Protein AF-A0A2R6VY20-F1 (afdb_monomer)

Nearest PDB structures (foldseek):
  2d0j-assembly2_D  TM=4.719E-01  e=3.827E-01  Homo sapiens
  1v84-assembly1_A  TM=4.529E-01  e=8.887E-01  Homo sapiens

Structure (mmCIF, N/CA/C/O backbone):
data_AF-A0A2R6VY20-F1
#
_entry.id   AF-A0A2R6VY20-F1
#
loop_
_atom_site.group_PDB
_atom_site.id
_atom_site.type_symbol
_atom_site.label_atom_id
_atom_site.label_alt_id
_atom_site.label_comp_id
_atom_site.label_asym_id
_atom_site.label_entity_id
_atom_site.label_seq_id
_atom_site.pdbx_PDB_ins_code
_atom_site.Cartn_x
_atom_site.Cartn_y
_atom_site.Cartn_z
_atom_site.occupancy
_atom_site.B_iso_or_equiv
_atom_site.auth_seq_id
_atom_site.auth_comp_id
_atom_site.auth_asym_id
_atom_site.auth_atom_id
_atom_site.pdbx_PDB_model_num
ATOM 1 N N . MET A 1 1 ? -11.712 -9.234 12.956 1.00 89.00 1 MET A N 1
ATOM 2 C CA . MET A 1 1 ? -10.725 -8.817 13.977 1.00 89.00 1 MET A CA 1
ATOM 3 C C . MET A 1 1 ? -10.628 -7.309 13.895 1.00 89.00 1 MET A C 1
ATOM 5 O O . MET A 1 1 ? -10.643 -6.812 12.777 1.00 89.00 1 MET A O 1
ATOM 9 N N . LEU A 1 2 ? -10.552 -6.617 15.025 1.00 90.56 2 LEU A N 1
ATOM 10 C CA . LEU A 1 2 ? -10.399 -5.166 15.105 1.00 90.56 2 LEU A CA 1
ATOM 11 C C . LEU A 1 2 ? -9.098 -4.851 15.848 1.00 90.56 2 LEU A C 1
ATOM 13 O O . LEU A 1 2 ? -8.864 -5.399 16.926 1.00 90.56 2 LEU A O 1
ATOM 17 N N . PHE A 1 3 ? -8.245 -4.015 15.258 1.00 90.56 3 PHE A N 1
ATOM 18 C CA . PHE A 1 3 ? -6.969 -3.604 15.845 1.00 90.56 3 PHE A CA 1
ATOM 19 C C . PHE A 1 3 ? -7.096 -2.185 16.398 1.00 90.56 3 PHE A C 1
ATOM 21 O O . PHE A 1 3 ? -7.445 -1.271 15.658 1.00 90.56 3 PHE A O 1
ATOM 28 N N . HIS A 1 4 ? -6.814 -2.013 17.688 1.00 86.81 4 HIS A N 1
ATOM 29 C CA . HIS A 1 4 ? -6.955 -0.735 18.393 1.00 86.81 4 HIS A CA 1
ATOM 30 C C . HIS A 1 4 ? -5.595 -0.054 18.508 1.00 86.81 4 HIS A C 1
ATOM 32 O O . HIS A 1 4 ? -4.810 -0.358 19.410 1.00 86.81 4 HIS A O 1
ATOM 38 N N . TYR A 1 5 ? -5.298 0.835 17.562 1.00 76.62 5 TYR A N 1
ATOM 39 C CA . TYR A 1 5 ? -4.048 1.606 17.527 1.00 76.62 5 TYR A CA 1
ATOM 40 C C . TYR A 1 5 ? -4.020 2.734 18.563 1.00 76.62 5 TYR A C 1
ATOM 42 O O . TYR A 1 5 ? -2.961 3.074 19.082 1.00 76.62 5 TYR A O 1
ATOM 50 N N . ASP A 1 6 ? -5.193 3.268 18.890 1.00 75.25 6 ASP A N 1
ATOM 51 C CA . ASP A 1 6 ? -5.429 4.351 19.848 1.00 75.25 6 ASP A CA 1
ATOM 52 C C . ASP A 1 6 ? -5.569 3.865 21.303 1.00 75.25 6 ASP A C 1
ATOM 54 O O . ASP A 1 6 ? -5.670 4.669 22.229 1.00 75.25 6 ASP A O 1
ATOM 58 N N . GLY A 1 7 ? -5.584 2.545 21.516 1.00 79.69 7 GLY A N 1
ATOM 59 C CA . GLY A 1 7 ? -5.794 1.926 22.823 1.00 79.69 7 GLY A CA 1
ATOM 60 C C . GLY A 1 7 ? -7.242 1.962 23.328 1.00 79.69 7 GLY A C 1
ATOM 61 O O . GLY A 1 7 ? -7.495 1.478 24.431 1.00 79.69 7 GLY A O 1
ATOM 62 N N . GLN A 1 8 ? -8.194 2.482 22.548 1.00 84.50 8 GLN A N 1
ATOM 63 C CA . GLN A 1 8 ? -9.582 2.696 22.972 1.00 84.50 8 GLN A CA 1
ATOM 64 C C . GLN A 1 8 ? -10.477 1.508 22.603 1.00 84.50 8 GLN A C 1
ATOM 66 O O . GLN A 1 8 ? -11.364 1.598 21.755 1.00 84.50 8 GLN A O 1
ATOM 71 N N . VAL A 1 9 ? -10.267 0.376 23.277 1.00 85.06 9 VAL A N 1
ATOM 72 C CA . VAL A 1 9 ? -10.960 -0.887 22.959 1.00 85.06 9 VAL A CA 1
ATOM 73 C C . VAL A 1 9 ? -12.485 -0.773 23.059 1.00 85.06 9 VAL A C 1
ATOM 75 O O . VAL A 1 9 ? -13.198 -1.326 22.217 1.00 85.06 9 VAL A O 1
ATOM 78 N N . ASP A 1 10 ? -12.972 -0.031 24.054 1.00 88.56 10 ASP A N 1
ATOM 79 C CA . ASP A 1 10 ? -14.399 0.061 24.371 1.00 88.56 10 ASP A CA 1
ATOM 80 C C . ASP A 1 10 ? -15.168 1.043 23.471 1.00 88.56 10 ASP A C 1
ATOM 82 O O . ASP A 1 10 ? -16.398 1.029 23.456 1.00 88.56 10 ASP A O 1
ATOM 86 N N . ALA A 1 11 ? -14.467 1.869 22.682 1.00 88.62 11 ALA A N 1
ATOM 87 C CA . ALA A 1 11 ? -15.077 2.914 21.853 1.00 88.62 11 ALA A CA 1
ATOM 88 C C . ALA A 1 11 ? -15.972 2.378 20.722 1.00 88.62 11 ALA A C 1
ATOM 90 O O . ALA A 1 11 ? -16.704 3.147 20.112 1.00 88.62 11 ALA A O 1
ATOM 91 N N . TRP A 1 12 ? -15.911 1.071 20.457 1.00 89.50 12 TRP A N 1
ATOM 92 C CA . TRP A 1 12 ? -16.641 0.397 19.383 1.00 89.50 12 TRP A CA 1
ATOM 93 C C . TRP A 1 12 ? -17.712 -0.566 19.907 1.00 89.50 12 TRP A C 1
ATOM 95 O O . TRP A 1 12 ? -18.264 -1.347 19.137 1.00 89.50 12 TRP A O 1
ATOM 105 N N . MET A 1 13 ? -17.963 -0.604 21.218 1.00 88.88 13 MET A N 1
ATOM 106 C CA . MET A 1 13 ? -18.831 -1.614 21.848 1.00 88.88 13 MET A CA 1
ATOM 107 C C . MET A 1 13 ? -20.322 -1.445 21.533 1.00 88.88 13 MET A C 1
ATOM 109 O O . MET A 1 13 ? -21.098 -2.376 21.733 1.00 88.88 13 MET A O 1
ATOM 113 N N . ASP A 1 14 ? -20.726 -0.279 21.038 1.00 93.00 14 ASP A N 1
ATOM 114 C CA . ASP A 1 14 ? -22.084 0.036 20.591 1.00 93.00 14 ASP A CA 1
ATOM 115 C C . ASP A 1 14 ? -22.393 -0.478 19.172 1.00 93.00 14 ASP A C 1
ATOM 117 O O . ASP A 1 14 ? -23.558 -0.547 18.778 1.00 93.00 14 ASP A O 1
ATOM 121 N N . MET A 1 15 ? -21.372 -0.887 18.414 1.00 93.75 15 MET A N 1
ATOM 122 C CA . MET A 1 15 ? -21.533 -1.427 17.065 1.00 93.75 15 MET A CA 1
ATOM 123 C C . MET A 1 15 ? -22.015 -2.882 17.091 1.00 93.75 15 MET A C 1
ATOM 125 O O . MET A 1 15 ? -21.432 -3.732 17.762 1.00 93.75 15 MET A O 1
ATOM 129 N N . GLU A 1 16 ? -23.016 -3.217 16.272 1.00 95.62 16 GLU A N 1
ATOM 130 C CA . GLU A 1 16 ? -23.635 -4.557 16.240 1.00 95.62 16 GLU A CA 1
ATOM 131 C C . GLU A 1 16 ? -22.632 -5.696 15.966 1.00 95.62 16 GLU A C 1
ATOM 133 O O . GLU A 1 16 ? -22.738 -6.788 16.526 1.00 95.62 16 GLU A O 1
ATOM 138 N N . TRP A 1 17 ? -21.623 -5.443 15.130 1.00 93.69 17 TRP A N 1
ATOM 139 C CA . TRP A 1 17 ? -20.593 -6.425 14.776 1.00 93.69 17 TRP A CA 1
ATOM 140 C C . TRP A 1 17 ? -19.494 -6.574 15.838 1.00 93.69 17 TRP A C 1
ATOM 142 O O . TRP A 1 17 ? -18.752 -7.558 15.815 1.00 93.69 17 TRP A O 1
ATOM 152 N N . SER A 1 18 ? -19.365 -5.616 16.759 1.00 94.38 18 SER A N 1
ATOM 153 C CA . SER A 1 18 ? -18.252 -5.531 17.711 1.00 94.38 18 SER A CA 1
ATOM 154 C C . SER A 1 18 ? -18.175 -6.741 18.652 1.00 94.38 18 SER A C 1
ATOM 156 O O . SER A 1 18 ? -17.127 -7.387 18.680 1.00 94.38 18 SER A O 1
ATOM 158 N N . PRO A 1 19 ? -19.276 -7.218 19.278 1.00 92.69 19 PRO A N 1
ATOM 159 C CA . PRO A 1 19 ? -19.240 -8.427 20.111 1.00 92.69 19 PRO A CA 1
ATOM 160 C C . PRO A 1 19 ? -18.828 -9.714 19.374 1.00 92.69 19 PRO A C 1
ATOM 162 O O . PRO A 1 19 ? -18.464 -10.700 20.012 1.00 92.69 19 PRO A O 1
ATOM 165 N N . GLN A 1 20 ? -18.909 -9.735 18.040 1.00 94.06 20 GLN A N 1
ATOM 166 C CA . GLN A 1 20 ? -18.512 -10.877 17.207 1.00 94.06 20 GLN A CA 1
ATOM 167 C C . GLN A 1 20 ? -17.054 -10.775 16.731 1.00 94.06 20 GLN A C 1
ATOM 169 O O . GLN A 1 20 ? -16.499 -11.736 16.188 1.00 94.06 20 GLN A O 1
ATOM 174 N N . ALA A 1 21 ? -16.420 -9.615 16.902 1.00 92.88 21 ALA A N 1
ATOM 175 C CA . ALA A 1 21 ? -15.047 -9.387 16.501 1.00 92.88 21 ALA A CA 1
ATOM 176 C C . ALA A 1 21 ? -14.064 -9.822 17.599 1.00 92.88 21 ALA A C 1
ATOM 178 O O . ALA A 1 21 ? -14.323 -9.749 18.793 1.00 92.88 21 ALA A O 1
ATOM 179 N N . ILE A 1 22 ? -12.868 -10.247 17.185 1.00 91.62 22 ILE A N 1
ATOM 180 C CA . ILE A 1 22 ? -11.716 -10.348 18.090 1.00 91.62 22 ILE A CA 1
ATOM 181 C C . ILE A 1 22 ? -11.049 -8.976 18.130 1.00 91.62 22 ILE A C 1
ATOM 183 O O . ILE A 1 22 ? -10.555 -8.519 17.095 1.00 91.62 22 ILE A O 1
ATOM 187 N N . HIS A 1 23 ? -11.027 -8.351 19.303 1.00 92.94 23 HIS A N 1
ATOM 188 C CA . HIS A 1 23 ? -10.371 -7.069 19.552 1.00 92.94 23 HIS A CA 1
ATOM 189 C C . HIS A 1 23 ? -8.920 -7.330 19.958 1.00 92.94 23 HIS A C 1
ATOM 191 O O . HIS A 1 23 ? -8.654 -8.143 20.842 1.00 92.94 23 HIS A O 1
ATOM 197 N N . VAL A 1 24 ? -7.970 -6.663 19.305 1.00 92.50 24 VAL A N 1
ATOM 198 C CA . VAL A 1 24 ? -6.544 -6.785 19.619 1.00 92.50 24 VAL A CA 1
ATOM 199 C C . VAL A 1 24 ? -5.974 -5.401 19.864 1.00 92.50 24 VAL A C 1
ATOM 201 O O . VAL A 1 24 ? -6.101 -4.513 19.025 1.00 92.50 24 VAL A O 1
ATOM 204 N N . MET A 1 25 ? -5.311 -5.246 21.002 1.00 90.31 25 MET A N 1
ATOM 205 C CA . MET A 1 25 ? -4.561 -4.053 21.355 1.00 90.31 25 MET A CA 1
ATOM 206 C C . MET A 1 25 ? -3.169 -4.476 21.820 1.00 90.31 25 MET A C 1
ATOM 208 O O . MET A 1 25 ? -3.013 -5.405 22.614 1.00 90.31 25 MET A O 1
ATOM 212 N N . ALA A 1 26 ? -2.155 -3.812 21.285 1.00 87.81 26 ALA A N 1
ATOM 213 C CA . ALA A 1 26 ? -0.762 -3.948 21.655 1.00 87.81 26 ALA A CA 1
ATOM 214 C C . ALA A 1 26 ? -0.179 -2.544 21.815 1.00 87.81 26 ALA A C 1
ATOM 216 O O . ALA A 1 26 ? -0.127 -1.768 20.859 1.00 87.81 26 ALA A O 1
ATOM 217 N N . ALA A 1 27 ? 0.261 -2.228 23.031 1.00 82.88 27 ALA A N 1
ATOM 218 C CA . ALA A 1 27 ? 0.806 -0.918 23.352 1.00 82.88 27 ALA A CA 1
ATOM 219 C C . ALA A 1 27 ? 2.040 -0.593 22.493 1.00 82.88 27 ALA A C 1
ATOM 221 O O . ALA A 1 27 ? 2.919 -1.440 22.295 1.00 82.88 27 ALA A O 1
ATOM 222 N N . ASN A 1 28 ? 2.119 0.660 22.036 1.00 78.12 28 ASN A N 1
ATOM 223 C CA . ASN A 1 28 ? 3.234 1.206 21.257 1.00 78.12 28 ASN A CA 1
ATOM 224 C C . ASN A 1 28 ? 3.534 0.423 19.964 1.00 78.12 28 ASN A C 1
ATOM 226 O O . ASN A 1 28 ? 4.697 0.280 19.582 1.00 78.12 28 ASN A O 1
ATOM 230 N N . GLN A 1 29 ? 2.501 -0.116 19.311 1.00 85.31 29 GLN A N 1
ATOM 231 C CA . GLN A 1 29 ? 2.613 -0.791 18.017 1.00 85.31 29 GLN A CA 1
ATOM 232 C C . GLN A 1 29 ? 1.793 -0.082 16.944 1.00 85.31 29 GLN A C 1
ATOM 234 O O . GLN A 1 29 ? 0.800 0.580 17.222 1.00 85.31 29 GLN A O 1
ATOM 239 N N . THR A 1 30 ? 2.210 -0.256 15.698 1.00 84.94 30 THR A N 1
ATOM 240 C CA . THR A 1 30 ? 1.723 0.490 14.531 1.00 84.94 30 THR A CA 1
ATOM 241 C C . THR A 1 30 ? 1.178 -0.452 13.461 1.00 84.94 30 THR A C 1
ATOM 243 O O . THR A 1 30 ? 1.334 -1.676 13.542 1.00 84.94 30 THR A O 1
ATOM 246 N N . LYS A 1 31 ? 0.554 0.114 12.420 1.00 89.25 31 LYS A N 1
ATOM 247 C CA . LYS A 1 31 ? -0.114 -0.608 11.324 1.00 89.25 31 LYS A CA 1
ATOM 248 C C . LYS A 1 31 ? 0.622 -1.864 10.851 1.00 89.25 31 LYS A C 1
ATOM 250 O O . LYS A 1 31 ? 0.079 -2.971 10.880 1.00 89.25 31 LYS A O 1
ATOM 255 N N . TRP A 1 32 ? 1.888 -1.703 10.478 1.00 91.00 32 TRP A N 1
ATOM 256 C CA . TRP A 1 32 ? 2.705 -2.768 9.897 1.00 91.00 32 TRP A CA 1
ATOM 257 C C . TRP A 1 32 ? 3.089 -3.864 10.892 1.00 91.00 32 TRP A C 1
ATOM 259 O O . TRP A 1 32 ? 3.215 -5.028 10.502 1.00 91.00 32 TRP A O 1
ATOM 269 N N . TRP A 1 33 ? 3.203 -3.533 12.181 1.00 91.56 33 TRP A N 1
ATOM 270 C CA . TRP A 1 33 ? 3.458 -4.519 13.227 1.00 91.56 33 TRP A CA 1
ATOM 271 C C . TRP A 1 33 ? 2.294 -5.506 13.366 1.00 91.56 33 TRP A C 1
ATOM 273 O O . TRP A 1 33 ? 2.527 -6.720 13.442 1.00 91.56 33 TRP A O 1
ATOM 283 N N . TYR A 1 34 ? 1.054 -4.998 13.347 1.00 91.88 34 TYR A N 1
ATOM 284 C CA . TYR A 1 34 ? -0.154 -5.829 13.369 1.00 91.88 34 TYR A CA 1
ATOM 285 C C . TYR A 1 34 ? -0.294 -6.619 12.075 1.00 91.88 34 TYR A C 1
ATOM 287 O O . TYR A 1 34 ? -0.528 -7.827 12.123 1.00 91.88 34 TYR A O 1
ATOM 295 N N . ALA A 1 35 ? -0.079 -5.974 10.926 1.00 94.00 35 ALA A N 1
ATOM 296 C CA . ALA A 1 35 ? -0.159 -6.635 9.630 1.00 94.00 35 ALA A CA 1
ATOM 297 C C . ALA A 1 35 ? 0.782 -7.850 9.558 1.00 94.00 35 ALA A C 1
ATOM 299 O O . ALA A 1 35 ? 0.372 -8.943 9.160 1.00 94.00 35 ALA A O 1
ATOM 300 N N . LYS A 1 36 ? 2.021 -7.708 10.053 1.00 94.31 36 LYS A N 1
ATOM 301 C CA . LYS A 1 36 ? 2.972 -8.823 10.111 1.00 94.31 36 LYS A CA 1
ATOM 302 C C . LYS A 1 36 ? 2.496 -9.978 11.000 1.00 94.31 36 LYS A C 1
ATOM 304 O O . LYS A 1 36 ? 2.779 -11.128 10.685 1.00 94.31 36 LYS A O 1
ATOM 309 N N . ARG A 1 37 ? 1.779 -9.706 12.092 1.00 93.62 37 ARG A N 1
ATOM 310 C CA . ARG A 1 37 ? 1.402 -10.723 13.095 1.00 93.62 37 ARG A CA 1
ATOM 311 C C . ARG A 1 37 ? 0.054 -11.379 12.845 1.00 93.62 37 ARG A C 1
ATOM 313 O O . ARG A 1 37 ? -0.092 -12.565 13.116 1.00 93.62 37 ARG A O 1
ATOM 320 N N . PHE A 1 38 ? -0.907 -10.632 12.317 1.00 94.31 38 PHE A N 1
ATOM 321 C CA . PHE A 1 38 ? -2.300 -11.072 12.247 1.00 94.31 38 PHE A CA 1
ATOM 322 C C . PHE A 1 38 ? -2.821 -11.240 10.820 1.00 94.31 38 PHE A C 1
ATOM 324 O O . PHE A 1 38 ? -3.802 -11.949 10.619 1.00 94.31 38 PHE A O 1
ATOM 331 N N . LEU A 1 39 ? -2.150 -10.665 9.817 1.00 95.75 39 LEU A N 1
ATOM 332 C CA . LEU A 1 39 ? -2.543 -10.788 8.410 1.00 95.75 39 LEU A CA 1
ATOM 333 C C . LEU A 1 39 ? -1.649 -11.785 7.655 1.00 95.75 39 LEU A C 1
ATOM 335 O O . LEU A 1 39 ? -1.253 -11.538 6.516 1.00 95.75 39 LEU A O 1
ATOM 339 N N . HIS A 1 40 ? -1.311 -12.918 8.286 1.00 97.25 40 HIS A N 1
ATOM 340 C CA . HIS A 1 40 ? -0.573 -13.998 7.617 1.00 97.25 40 HIS A CA 1
ATOM 341 C C . HIS A 1 40 ? -1.323 -14.447 6.349 1.00 97.25 40 HIS A C 1
ATOM 343 O O . HIS A 1 40 ? -2.544 -14.608 6.427 1.00 97.25 40 HIS A O 1
ATOM 349 N N . PRO A 1 41 ? -0.649 -14.707 5.209 1.00 97.69 41 PRO A N 1
ATOM 350 C CA . PRO A 1 41 ? -1.313 -14.999 3.936 1.00 97.69 41 PRO A CA 1
ATOM 351 C C . PRO A 1 41 ? -2.360 -16.114 4.012 1.00 97.69 41 PRO A C 1
ATOM 353 O O . PRO A 1 41 ? -3.404 -16.015 3.380 1.00 97.69 41 PRO A O 1
ATOM 356 N N . ASP A 1 42 ? -2.115 -17.139 4.827 1.00 96.62 42 ASP A N 1
ATOM 357 C CA . ASP A 1 42 ? -3.044 -18.262 4.996 1.00 96.62 42 ASP A CA 1
ATOM 358 C C . ASP A 1 42 ? -4.267 -17.915 5.872 1.00 96.62 42 ASP A C 1
ATOM 360 O O . ASP A 1 42 ? -5.332 -18.505 5.709 1.00 96.62 42 ASP A O 1
ATOM 364 N N . ILE A 1 43 ? -4.154 -16.921 6.763 1.00 94.94 43 ILE A N 1
ATOM 365 C CA . ILE A 1 43 ? -5.276 -16.411 7.572 1.00 94.94 43 ILE A CA 1
ATOM 366 C C . ILE A 1 43 ? -6.215 -15.580 6.692 1.00 94.94 43 ILE A C 1
ATOM 368 O O . ILE A 1 43 ? -7.437 -15.717 6.767 1.00 94.94 43 ILE A O 1
ATOM 372 N N . VAL A 1 44 ? -5.644 -14.739 5.827 1.00 96.19 44 VAL A N 1
ATOM 373 C CA . VAL A 1 44 ? -6.391 -13.816 4.959 1.00 96.19 44 VAL A CA 1
ATOM 374 C C . VAL A 1 44 ? -6.688 -14.388 3.568 1.00 96.19 44 VAL A C 1
ATOM 376 O O . VAL A 1 44 ? -7.236 -13.689 2.725 1.00 96.19 44 VAL A O 1
ATOM 379 N N . ALA A 1 45 ? -6.395 -15.669 3.318 1.00 95.69 45 ALA A N 1
ATOM 380 C CA . ALA A 1 45 ? -6.506 -16.301 1.995 1.00 95.69 45 ALA A CA 1
ATOM 381 C C . ALA A 1 45 ? -7.918 -16.270 1.375 1.00 95.69 45 ALA A C 1
ATOM 383 O O . ALA A 1 45 ? -8.063 -16.441 0.160 1.00 95.69 45 ALA A O 1
ATOM 384 N N . ARG A 1 46 ? -8.949 -16.067 2.209 1.00 96.19 46 ARG A N 1
ATOM 385 C CA . ARG A 1 46 ? -10.358 -15.951 1.800 1.00 96.19 46 ARG A CA 1
ATOM 386 C C . ARG A 1 46 ? -10.686 -14.611 1.135 1.00 96.19 46 ARG A C 1
ATOM 388 O O . ARG A 1 46 ? -11.732 -14.506 0.508 1.00 96.19 46 ARG A O 1
ATOM 395 N N . TYR A 1 47 ? -9.824 -13.607 1.288 1.00 96.94 47 TYR A N 1
ATOM 396 C CA . TYR A 1 47 ? -10.004 -12.278 0.714 1.00 96.94 47 TYR A CA 1
ATOM 397 C C . TYR A 1 47 ? -9.178 -12.144 -0.567 1.00 96.94 47 TYR A C 1
ATOM 399 O O . TYR A 1 47 ? -8.013 -12.545 -0.616 1.00 96.94 47 TYR A O 1
ATOM 407 N N . ASN A 1 48 ? -9.780 -11.565 -1.607 1.00 97.75 48 ASN A N 1
ATOM 408 C CA . ASN A 1 48 ? -9.088 -11.289 -2.869 1.00 97.75 48 ASN A CA 1
ATOM 409 C C . ASN A 1 48 ? -8.183 -10.056 -2.772 1.00 97.75 48 ASN A C 1
ATOM 411 O O . ASN A 1 48 ? -7.144 -10.013 -3.430 1.00 97.75 48 ASN A O 1
ATOM 415 N N . TYR A 1 49 ? -8.564 -9.098 -1.923 1.00 98.31 49 TYR A N 1
ATOM 416 C CA . TYR A 1 49 ? -7.884 -7.824 -1.740 1.00 98.31 49 TYR A CA 1
ATOM 417 C C . TYR A 1 49 ? -7.727 -7.483 -0.266 1.00 98.31 49 TYR A C 1
ATOM 419 O O . TYR A 1 49 ? -8.553 -7.868 0.565 1.00 98.31 49 TYR A O 1
ATOM 427 N N . ILE A 1 50 ? -6.657 -6.760 0.051 1.00 98.25 50 ILE A N 1
ATOM 428 C CA . ILE A 1 50 ? -6.304 -6.354 1.410 1.00 98.25 50 ILE A CA 1
ATOM 429 C C . ILE A 1 50 ? -5.990 -4.866 1.401 1.00 98.25 50 ILE A C 1
ATOM 431 O O . ILE A 1 50 ? -5.037 -4.430 0.757 1.00 98.25 50 ILE A O 1
ATOM 435 N N . PHE A 1 51 ? -6.794 -4.109 2.139 1.00 97.88 51 PHE A N 1
ATOM 436 C CA . PHE A 1 51 ? -6.618 -2.684 2.377 1.00 97.88 51 PHE A CA 1
ATOM 437 C C . PHE A 1 51 ? -5.768 -2.534 3.636 1.00 97.88 51 PHE A C 1
ATOM 439 O O . PHE A 1 51 ? -6.117 -3.089 4.679 1.00 97.88 51 PHE A O 1
ATOM 446 N N . LEU A 1 52 ? -4.641 -1.829 3.543 1.00 95.75 52 LEU A N 1
ATOM 447 C CA . LEU A 1 52 ? -3.757 -1.597 4.684 1.00 95.75 52 LEU A CA 1
ATOM 448 C C . LEU A 1 52 ? -3.512 -0.100 4.864 1.00 95.75 52 LEU A C 1
ATOM 450 O O . LEU A 1 52 ? -2.481 0.435 4.463 1.00 95.75 52 LEU A O 1
ATOM 454 N N . TRP A 1 53 ? -4.492 0.575 5.448 1.00 94.38 53 TRP A N 1
ATOM 455 C CA . TRP A 1 53 ? -4.611 2.031 5.454 1.00 94.38 53 TRP A CA 1
ATOM 456 C C . TRP A 1 53 ? -4.235 2.646 6.803 1.00 94.38 53 TRP A C 1
ATOM 458 O O . TRP A 1 53 ? -4.392 1.991 7.833 1.00 94.38 53 TRP A O 1
ATOM 468 N N . ASP A 1 54 ? -3.690 3.860 6.773 1.00 91.62 54 ASP A N 1
ATOM 469 C CA . ASP A 1 54 ? -3.509 4.695 7.967 1.00 91.62 54 ASP A CA 1
ATOM 470 C C . ASP A 1 54 ? -4.871 5.223 8.459 1.00 91.62 54 ASP A C 1
ATOM 472 O O . ASP A 1 54 ? -5.871 5.195 7.738 1.00 91.62 54 ASP A O 1
ATOM 476 N N . GLU A 1 55 ? -4.926 5.625 9.725 1.00 87.31 55 GLU A N 1
ATOM 477 C CA . GLU A 1 55 ? -6.154 5.993 10.437 1.00 87.31 55 GLU A CA 1
ATOM 478 C C . GLU A 1 55 ? -6.693 7.394 10.116 1.00 87.31 55 GLU A C 1
ATOM 480 O O . GLU A 1 55 ? -7.840 7.692 10.442 1.00 87.31 55 GLU A O 1
ATOM 485 N N . ASP A 1 56 ? -5.894 8.250 9.482 1.00 91.00 56 ASP A N 1
ATOM 486 C CA . ASP A 1 56 ? -6.203 9.654 9.198 1.00 91.00 56 ASP A CA 1
ATOM 487 C C . ASP A 1 56 ? -6.664 9.889 7.747 1.00 91.00 56 ASP A C 1
ATOM 489 O O . ASP A 1 56 ? -6.409 10.934 7.137 1.00 91.00 56 ASP A O 1
ATOM 493 N N . LEU A 1 57 ? -7.371 8.898 7.196 1.00 94.69 57 LEU A N 1
ATOM 494 C CA . LEU A 1 57 ? -7.909 8.920 5.839 1.00 94.69 57 LEU A CA 1
ATOM 495 C C . LEU A 1 57 ? -9.432 9.093 5.842 1.00 94.69 57 LEU A C 1
ATOM 497 O O . LEU A 1 57 ? -10.174 8.227 6.305 1.00 94.69 57 LEU A O 1
ATOM 501 N N . GLY A 1 58 ? -9.892 10.201 5.260 1.00 95.31 58 GLY A N 1
ATOM 502 C CA . GLY A 1 58 ? -11.298 10.479 4.980 1.00 95.31 58 GLY A CA 1
ATOM 503 C C . GLY A 1 58 ? -11.794 9.684 3.772 1.00 95.31 58 GLY A C 1
ATOM 504 O O . GLY A 1 58 ? -11.193 9.716 2.689 1.00 95.31 58 GLY A O 1
ATOM 505 N N . VAL A 1 59 ? -12.891 8.948 3.961 1.00 96.44 59 VAL A N 1
ATOM 506 C CA . VAL A 1 59 ? -13.449 7.986 2.989 1.00 96.44 59 VAL A CA 1
ATOM 507 C C . VAL A 1 59 ? -14.872 8.332 2.546 1.00 96.44 59 VAL A C 1
ATOM 509 O O . VAL A 1 59 ? -15.554 7.509 1.944 1.00 96.44 59 VAL A O 1
ATOM 512 N N . GLU A 1 60 ? -15.334 9.555 2.802 1.00 95.75 60 GLU A N 1
ATOM 513 C CA . GLU A 1 60 ? -16.725 9.995 2.611 1.00 95.75 60 GLU A CA 1
ATOM 514 C C . GLU A 1 60 ? -17.211 9.846 1.165 1.00 95.75 60 GLU A C 1
ATOM 516 O O . GLU A 1 60 ? -18.397 9.640 0.916 1.00 95.75 60 GLU A O 1
ATOM 521 N N . VAL A 1 61 ? -16.292 9.971 0.207 1.00 94.69 61 VAL A N 1
ATOM 522 C CA . VAL A 1 61 ? -16.561 9.895 -1.237 1.00 94.69 61 VAL A CA 1
ATOM 523 C C . VAL A 1 61 ? -15.932 8.668 -1.898 1.00 94.69 61 VAL A C 1
ATOM 525 O O . VAL A 1 61 ? -15.997 8.529 -3.119 1.00 94.69 61 VAL A O 1
ATOM 528 N N . PHE A 1 62 ? -15.308 7.793 -1.109 1.00 98.06 62 PHE A N 1
ATOM 529 C CA . PHE A 1 62 ? -14.630 6.601 -1.594 1.00 98.06 62 PHE A CA 1
ATOM 530 C C . PHE A 1 62 ? -15.594 5.415 -1.662 1.00 98.06 62 PHE A C 1
ATOM 532 O O . PHE A 1 62 ? -16.274 5.099 -0.686 1.00 98.06 62 PHE A O 1
ATOM 539 N N . HIS A 1 63 ? -15.616 4.711 -2.795 1.00 98.25 63 HIS A N 1
ATOM 540 C CA . HIS A 1 63 ? -16.448 3.522 -2.967 1.00 98.25 63 HIS A CA 1
ATOM 541 C C . HIS A 1 63 ? -15.590 2.285 -3.248 1.00 98.25 63 HIS A C 1
ATOM 543 O O . HIS A 1 63 ? -15.013 2.129 -4.326 1.00 98.25 63 HIS A O 1
ATOM 549 N N . ALA A 1 64 ? -15.517 1.389 -2.261 1.00 97.69 64 ALA A N 1
ATOM 550 C CA . ALA A 1 64 ? -14.643 0.217 -2.299 1.00 97.69 64 ALA A CA 1
ATOM 551 C C . ALA A 1 64 ? -14.977 -0.756 -3.443 1.00 97.69 64 ALA A C 1
ATOM 553 O O . ALA A 1 64 ? -14.071 -1.310 -4.057 1.00 97.69 64 ALA A O 1
ATOM 554 N N . ASP A 1 65 ? -16.257 -0.946 -3.755 1.00 98.06 65 ASP A N 1
ATOM 555 C CA . ASP A 1 65 ? -16.725 -1.792 -4.856 1.00 98.06 65 ASP A CA 1
ATOM 556 C C . ASP A 1 65 ? -16.264 -1.253 -6.216 1.00 98.06 65 ASP A C 1
ATOM 558 O O . ASP A 1 65 ? -15.673 -1.984 -7.011 1.00 98.06 65 ASP A O 1
ATOM 562 N N . ARG A 1 66 ? -16.450 0.049 -6.464 1.00 98.50 66 ARG A N 1
ATOM 563 C CA . ARG A 1 66 ? -15.991 0.698 -7.700 1.00 98.50 66 ARG A CA 1
ATOM 564 C C . ARG A 1 66 ? -14.472 0.669 -7.808 1.00 98.50 66 ARG A C 1
ATOM 566 O O . ARG A 1 66 ? -13.946 0.380 -8.880 1.00 98.50 66 ARG A O 1
ATOM 573 N N . TYR A 1 67 ? -13.774 0.911 -6.700 1.00 98.75 67 TYR A N 1
ATOM 574 C CA . TYR A 1 67 ? -12.317 0.847 -6.632 1.00 98.75 67 TYR A CA 1
ATOM 575 C C . TYR A 1 67 ? -11.785 -0.544 -6.988 1.00 98.75 67 TYR A C 1
ATOM 577 O O . TYR A 1 67 ? -10.884 -0.665 -7.818 1.00 98.75 67 TYR A O 1
ATOM 585 N N . LEU A 1 68 ? -12.359 -1.596 -6.397 1.00 98.69 68 LEU A N 1
ATOM 586 C CA . LEU A 1 68 ? -11.948 -2.973 -6.659 1.00 98.69 68 LEU A CA 1
ATOM 587 C C . LEU A 1 68 ? -12.256 -3.406 -8.095 1.00 98.69 68 LEU A C 1
ATOM 589 O O . LEU A 1 68 ? -11.396 -4.017 -8.721 1.00 98.69 68 LEU A O 1
ATOM 593 N N . ASN A 1 69 ? -13.399 -3.002 -8.659 1.00 98.62 69 ASN A N 1
ATOM 594 C CA . ASN A 1 69 ? -13.694 -3.239 -10.077 1.00 98.62 69 ASN A CA 1
ATOM 595 C C . ASN A 1 69 ? -12.630 -2.602 -10.987 1.00 98.62 69 ASN A C 1
ATOM 597 O O . ASN A 1 69 ? -12.202 -3.205 -11.964 1.00 98.62 69 ASN A O 1
ATOM 601 N N . ILE A 1 70 ? -12.151 -1.395 -10.656 1.00 98.75 70 ILE A N 1
ATOM 602 C CA . ILE A 1 70 ? -11.069 -0.749 -11.412 1.00 98.75 70 ILE A CA 1
ATOM 603 C C . ILE A 1 70 ? -9.754 -1.509 -11.237 1.00 98.75 70 ILE A C 1
ATOM 605 O O . ILE A 1 70 ? -9.052 -1.702 -12.224 1.00 98.75 70 ILE A O 1
ATOM 609 N N . MET A 1 71 ? -9.413 -1.954 -10.020 1.00 98.44 71 MET A N 1
ATOM 610 C CA . MET A 1 71 ? -8.221 -2.786 -9.811 1.00 98.44 71 MET A CA 1
ATOM 611 C C . MET A 1 71 ? -8.251 -4.047 -10.678 1.00 98.44 71 MET A C 1
ATOM 613 O O . MET A 1 71 ? -7.237 -4.374 -11.294 1.00 98.44 71 MET A O 1
ATOM 617 N N . GLU A 1 72 ? -9.392 -4.738 -10.722 1.00 98.25 72 GLU A N 1
ATOM 618 C CA . GLU A 1 72 ? -9.605 -5.939 -11.535 1.00 98.25 72 GLU A CA 1
ATOM 619 C C . GLU A 1 72 ? -9.478 -5.637 -13.033 1.00 98.25 72 GLU A C 1
ATOM 621 O O . GLU A 1 72 ? -8.649 -6.253 -13.707 1.00 98.25 72 GLU A O 1
ATOM 626 N N . ASP A 1 73 ? -10.222 -4.647 -13.536 1.00 98.44 73 ASP A N 1
ATOM 627 C CA . ASP A 1 73 ? -10.231 -4.245 -14.950 1.00 98.44 73 ASP A CA 1
ATOM 628 C C . ASP A 1 73 ? -8.841 -3.838 -15.457 1.00 98.44 73 ASP A C 1
ATOM 630 O O . ASP A 1 73 ? -8.443 -4.150 -16.579 1.00 98.44 73 ASP A O 1
ATOM 634 N N . GLU A 1 74 ? -8.097 -3.115 -14.624 1.00 98.00 74 GLU A N 1
ATOM 635 C CA . GLU A 1 74 ? -6.768 -2.591 -14.937 1.00 98.00 74 GLU A CA 1
ATOM 636 C C . GLU A 1 74 ? -5.652 -3.609 -14.654 1.00 98.00 74 GLU A C 1
ATOM 638 O O . GLU A 1 74 ? -4.473 -3.332 -14.910 1.00 98.00 74 GLU A O 1
ATOM 643 N N . GLY A 1 75 ? -6.005 -4.776 -14.101 1.00 97.88 75 GLY A N 1
ATOM 644 C CA . GLY A 1 75 ? -5.078 -5.835 -13.718 1.00 97.88 75 GLY A CA 1
ATOM 645 C C . GLY A 1 75 ? -4.024 -5.379 -12.709 1.00 97.88 75 GLY A C 1
ATOM 646 O O . GLY A 1 75 ? -2.871 -5.815 -12.811 1.00 97.88 75 GLY A O 1
ATOM 647 N N . LEU A 1 76 ? -4.392 -4.476 -11.794 1.00 98.44 76 LEU A N 1
ATOM 648 C CA . LEU A 1 76 ? -3.518 -3.939 -10.754 1.00 98.44 76 LEU A CA 1
ATOM 649 C C . LEU A 1 76 ? -3.356 -4.947 -9.615 1.00 98.44 76 LEU A C 1
ATOM 651 O O . LEU A 1 76 ? -4.317 -5.481 -9.069 1.00 98.44 76 LEU A O 1
ATOM 655 N N . GLU A 1 77 ? -2.108 -5.163 -9.218 1.00 98.31 77 GLU A N 1
ATOM 656 C CA . GLU A 1 77 ? -1.743 -6.042 -8.105 1.00 98.31 77 GLU A CA 1
ATOM 657 C C . GLU A 1 77 ? -1.525 -5.247 -6.816 1.00 98.31 77 GLU A C 1
ATOM 659 O O . GLU A 1 77 ? -1.729 -5.757 -5.716 1.00 98.31 77 GLU A O 1
ATOM 664 N N . ILE A 1 78 ? -1.086 -3.995 -6.952 1.00 98.69 78 ILE A N 1
ATOM 665 C CA . ILE A 1 78 ? -0.875 -3.067 -5.845 1.00 98.69 78 ILE A CA 1
ATOM 666 C C . ILE A 1 78 ? -1.378 -1.703 -6.292 1.00 98.69 78 ILE A C 1
ATOM 668 O O . ILE A 1 78 ? -0.970 -1.200 -7.336 1.00 98.69 78 ILE A O 1
ATOM 672 N N . SER A 1 79 ? -2.237 -1.074 -5.512 1.00 98.62 79 SER A N 1
ATOM 673 C CA . SER A 1 79 ? -2.718 0.264 -5.830 1.00 98.62 79 SER A CA 1
ATOM 674 C C . SER A 1 79 ? -2.958 1.083 -4.579 1.00 98.62 79 SER A C 1
ATOM 676 O O . SER A 1 79 ? -2.818 0.596 -3.465 1.00 98.62 79 SER A O 1
ATOM 678 N N . GLN A 1 80 ? -3.300 2.348 -4.764 1.00 98.50 80 GLN A N 1
ATOM 679 C CA . GLN A 1 80 ? -3.918 3.162 -3.724 1.00 98.50 80 GLN A CA 1
ATOM 680 C C . GLN A 1 80 ? -4.955 4.089 -4.365 1.00 98.50 80 GLN A C 1
ATOM 682 O O . GLN A 1 80 ? -4.850 4.373 -5.565 1.00 98.50 80 GLN A O 1
ATOM 687 N N . PRO A 1 81 ? -5.971 4.541 -3.618 1.00 98.44 81 PRO A N 1
ATOM 688 C CA . PRO A 1 81 ? -6.801 5.653 -4.058 1.00 98.44 81 PRO A CA 1
ATOM 689 C C . PRO A 1 81 ? -5.943 6.909 -4.223 1.00 98.44 81 PRO A C 1
ATOM 691 O O . PRO A 1 81 ? -4.935 7.094 -3.530 1.00 98.44 81 PRO A O 1
ATOM 694 N N . ALA A 1 82 ? -6.326 7.780 -5.147 1.00 98.2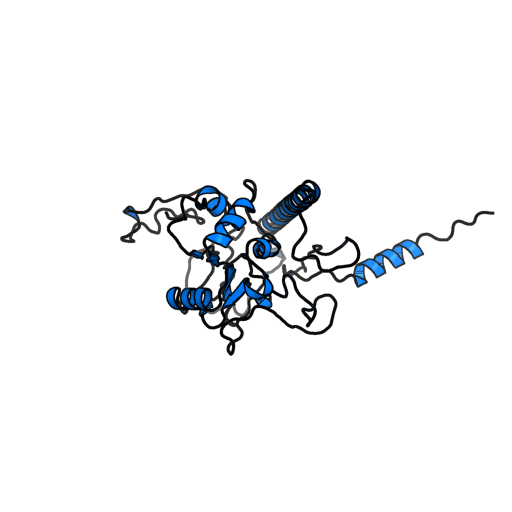5 82 ALA A N 1
ATOM 695 C CA . ALA A 1 82 ? -5.689 9.080 -5.251 1.00 98.25 82 ALA A CA 1
ATOM 696 C C . ALA A 1 82 ? -6.015 9.960 -4.038 1.00 98.25 82 ALA A C 1
ATOM 698 O O . ALA A 1 82 ? -7.079 9.843 -3.431 1.00 98.25 82 ALA A O 1
ATOM 699 N N . LEU A 1 83 ? -5.123 10.895 -3.726 1.00 98.00 83 LEU A N 1
ATOM 700 C CA . LEU A 1 83 ? -5.359 11.924 -2.724 1.00 98.00 83 LEU A CA 1
ATOM 701 C C . LEU A 1 83 ? -6.079 13.111 -3.355 1.00 98.00 83 LEU A C 1
ATOM 703 O O . LEU A 1 83 ? -5.650 13.649 -4.384 1.00 98.00 83 LEU A O 1
ATOM 707 N N . ALA A 1 84 ? -7.175 13.523 -2.725 1.00 96.50 84 ALA A N 1
ATOM 708 C CA . ALA A 1 84 ? -7.924 14.707 -3.102 1.00 96.50 84 ALA A CA 1
ATOM 709 C C . ALA A 1 84 ? -7.045 15.966 -3.053 1.00 96.50 84 ALA A C 1
ATOM 711 O O . ALA A 1 84 ? -6.110 16.081 -2.265 1.00 96.50 84 ALA A O 1
ATOM 712 N N . SER A 1 85 ? -7.403 16.980 -3.841 1.00 92.06 85 SER A N 1
ATOM 713 C CA . SER A 1 85 ? -6.760 18.297 -3.745 1.00 92.06 85 SER A CA 1
ATOM 714 C C . SER A 1 85 ? -7.021 19.004 -2.411 1.00 92.06 85 SER A C 1
ATOM 716 O O . SER A 1 85 ? -6.345 19.981 -2.107 1.00 92.06 85 SER A O 1
ATOM 718 N N . SER A 1 86 ? -8.032 18.557 -1.659 1.00 92.81 86 SER A N 1
ATOM 719 C CA . SER A 1 86 ? -8.380 19.054 -0.327 1.00 92.81 86 SER A CA 1
ATOM 720 C C . SER A 1 86 ? -7.585 18.398 0.802 1.00 92.81 86 SER A C 1
ATOM 722 O O . SER A 1 86 ? -7.749 18.825 1.938 1.00 92.81 86 SER A O 1
ATOM 724 N N . SER A 1 87 ? -6.752 17.390 0.516 1.00 92.06 87 SER A N 1
ATOM 725 C CA . SER A 1 87 ? -5.890 16.768 1.526 1.00 92.06 87 SER A CA 1
ATOM 726 C C . SER A 1 87 ? -4.979 17.809 2.172 1.00 92.06 87 SER A C 1
ATOM 728 O O . SER A 1 87 ? -4.344 18.608 1.476 1.00 92.06 87 SER A O 1
ATOM 730 N N . SER A 1 88 ? -4.911 17.794 3.501 1.00 89.50 88 SER A N 1
ATOM 731 C CA . SER A 1 88 ? -4.097 18.730 4.282 1.00 89.50 88 SER A CA 1
ATOM 732 C C . SER A 1 88 ? -2.600 18.452 4.104 1.00 89.50 88 SER A C 1
ATOM 734 O O . SER A 1 88 ? -1.783 19.378 4.110 1.00 89.50 88 SER A O 1
ATOM 736 N N . GLU A 1 89 ? -2.246 17.185 3.878 1.00 87.19 89 GLU A N 1
ATOM 737 C CA . GLU A 1 89 ? -0.878 16.722 3.719 1.00 87.19 89 GLU A CA 1
ATOM 738 C C . GLU A 1 89 ? -0.725 15.818 2.487 1.00 87.19 89 GLU A C 1
ATOM 740 O O . GLU A 1 89 ? -1.523 14.923 2.212 1.00 87.19 89 GLU A O 1
ATOM 745 N N . VAL A 1 90 ? 0.330 16.064 1.710 1.00 87.81 90 VAL A N 1
ATOM 746 C CA . VAL A 1 90 ? 0.714 15.254 0.548 1.00 87.81 90 VAL A CA 1
ATOM 747 C C . VAL A 1 90 ? 2.233 15.135 0.538 1.00 87.81 90 VAL A C 1
ATOM 749 O O . VAL A 1 90 ? 2.941 16.113 0.277 1.00 87.81 90 VAL A O 1
ATOM 752 N N . HIS A 1 91 ? 2.745 13.931 0.786 1.00 84.94 91 HIS A N 1
ATOM 753 C CA . HIS A 1 91 ? 4.185 13.673 0.807 1.00 84.94 91 HIS A CA 1
ATOM 754 C C . HIS A 1 91 ? 4.764 13.436 -0.590 1.00 84.94 91 HIS A C 1
ATOM 756 O O . HIS A 1 91 ? 5.861 13.905 -0.906 1.00 84.94 91 HIS A O 1
ATOM 762 N N . HIS A 1 92 ? 4.018 12.745 -1.454 1.00 87.62 92 HIS A N 1
ATOM 763 C CA . HIS A 1 92 ? 4.490 12.326 -2.768 1.00 87.62 92 HIS A CA 1
ATOM 764 C C . HIS A 1 92 ? 3.538 12.775 -3.870 1.00 87.62 92 HIS A C 1
ATOM 766 O O . HIS A 1 92 ? 2.410 12.326 -3.961 1.00 87.62 92 HIS A O 1
ATOM 772 N N . ARG A 1 93 ? 4.008 13.625 -4.790 1.00 90.56 93 ARG A N 1
ATOM 773 C CA . ARG A 1 93 ? 3.157 14.182 -5.860 1.00 90.56 93 ARG A CA 1
ATOM 774 C C . ARG A 1 93 ? 2.521 13.139 -6.785 1.00 90.56 93 ARG A C 1
ATOM 776 O O . ARG A 1 93 ? 1.547 13.480 -7.443 1.00 90.56 93 ARG A O 1
ATOM 783 N N . LEU A 1 94 ? 3.070 11.922 -6.862 1.00 92.62 94 LEU A N 1
ATOM 784 C CA . LEU A 1 94 ? 2.459 10.835 -7.631 1.00 92.62 94 LEU A CA 1
ATOM 785 C C . LEU A 1 94 ? 1.111 10.433 -7.025 1.00 92.62 94 LEU A C 1
ATOM 787 O O . LEU A 1 94 ? 0.257 9.980 -7.749 1.00 92.62 94 LEU A O 1
ATOM 791 N N . THR A 1 95 ? 0.877 10.615 -5.728 1.00 95.75 95 THR A N 1
ATOM 792 C CA . THR A 1 95 ? -0.378 10.184 -5.100 1.00 95.75 95 THR A CA 1
ATOM 793 C C . THR A 1 95 ? -1.540 11.142 -5.349 1.00 95.75 95 THR A C 1
ATOM 795 O O . THR A 1 95 ? -2.682 10.801 -5.058 1.00 95.75 95 THR A O 1
ATOM 798 N N . VAL A 1 96 ? -1.276 12.334 -5.891 1.00 95.88 96 VAL A N 1
ATOM 799 C CA . VAL A 1 96 ? -2.286 13.375 -6.114 1.00 95.88 96 VAL A CA 1
ATOM 800 C C . VAL A 1 96 ? -3.210 12.994 -7.262 1.00 95.88 96 VAL A C 1
ATOM 802 O O . VAL A 1 96 ? -2.757 12.625 -8.345 1.00 95.88 96 VAL A O 1
ATOM 805 N N . ARG A 1 97 ? -4.512 13.180 -7.041 1.00 96.94 97 ARG A N 1
ATOM 806 C CA . ARG A 1 97 ? -5.554 12.915 -8.030 1.00 96.94 97 ARG A CA 1
ATOM 807 C C . ARG A 1 97 ? -5.358 13.691 -9.327 1.00 96.94 97 ARG A C 1
ATOM 809 O O . ARG A 1 97 ? -5.208 14.914 -9.324 1.00 96.94 97 ARG A O 1
ATOM 816 N N . GLN A 1 98 ? -5.486 12.974 -10.437 1.00 95.62 98 GLN A N 1
ATOM 817 C CA . GLN A 1 98 ? -5.597 13.490 -11.794 1.00 95.62 98 GLN A CA 1
ATOM 818 C C . GLN A 1 98 ? -7.074 13.434 -12.223 1.00 95.62 98 GLN A C 1
ATOM 820 O O . GLN A 1 98 ? -7.552 12.388 -12.650 1.00 95.62 98 GLN A O 1
ATOM 825 N N . PRO A 1 99 ? -7.843 14.540 -12.141 1.00 92.50 99 PRO A N 1
ATOM 826 C CA . PRO A 1 99 ? -9.311 14.488 -12.224 1.00 92.50 99 PRO A CA 1
ATOM 827 C C . PRO A 1 99 ? -9.896 13.992 -13.554 1.00 92.50 99 PRO A C 1
ATOM 829 O O . PRO A 1 99 ? -11.099 13.763 -13.637 1.00 92.50 99 PRO A O 1
ATOM 832 N N . ARG A 1 100 ? -9.075 13.912 -14.606 1.00 94.56 100 ARG A N 1
ATOM 833 C CA . ARG A 1 100 ? -9.472 13.469 -15.951 1.00 94.56 100 ARG A CA 1
ATOM 834 C C . ARG A 1 100 ? -9.046 12.039 -16.263 1.00 94.56 100 ARG A C 1
ATOM 836 O O . ARG A 1 100 ? -9.407 11.534 -17.318 1.00 94.56 100 ARG A O 1
ATOM 843 N N . GLU A 1 101 ? -8.281 11.424 -15.374 1.00 96.31 101 GLU A N 1
ATOM 844 C CA . GLU A 1 101 ? -7.810 10.059 -15.531 1.00 96.31 101 GLU A CA 1
ATOM 845 C C . GLU A 1 101 ? -8.696 9.113 -14.720 1.00 96.31 101 GLU A C 1
ATOM 847 O O . GLU A 1 101 ? -9.342 9.501 -13.743 1.00 96.31 101 GLU A O 1
ATOM 852 N N . ARG A 1 102 ? -8.729 7.850 -15.142 1.00 97.81 102 ARG A N 1
ATOM 853 C CA . ARG A 1 102 ? -9.295 6.757 -14.341 1.00 97.81 102 ARG A CA 1
ATOM 854 C C . ARG A 1 102 ? -8.239 6.201 -13.390 1.00 97.81 102 ARG A C 1
ATOM 856 O O . ARG A 1 102 ? -8.515 5.983 -12.214 1.00 97.81 102 ARG A O 1
ATOM 863 N N . VAL A 1 103 ? -7.041 5.981 -13.926 1.00 98.25 103 VAL A N 1
ATOM 864 C CA . VAL A 1 103 ? -5.863 5.455 -13.239 1.00 98.25 103 VAL A CA 1
ATOM 865 C C . VAL A 1 103 ? -4.632 6.099 -13.849 1.00 98.25 103 VAL A C 1
ATOM 867 O O . VAL A 1 103 ? -4.508 6.155 -15.074 1.00 98.25 103 VAL A O 1
ATOM 870 N N . HIS A 1 104 ? -3.660 6.455 -13.020 1.00 97.62 104 HIS A N 1
ATOM 871 C CA . HIS A 1 104 ? -2.327 6.792 -13.485 1.00 97.62 104 HIS A CA 1
ATOM 872 C C . HIS A 1 104 ? -1.263 5.979 -12.751 1.00 97.62 104 HIS A C 1
ATOM 874 O O . HIS A 1 104 ? -1.372 5.629 -11.580 1.00 97.62 104 HIS A O 1
ATOM 880 N N . ARG A 1 105 ? -0.195 5.646 -13.474 1.00 95.44 105 ARG A N 1
ATOM 881 C CA . ARG A 1 105 ? 0.908 4.808 -12.967 1.00 95.44 105 ARG A CA 1
ATOM 882 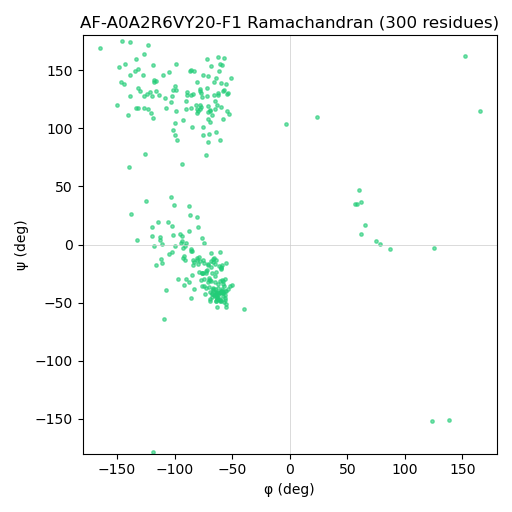C C . ARG A 1 105 ? 2.239 5.544 -12.952 1.00 95.44 105 ARG A C 1
ATOM 884 O O . ARG A 1 105 ? 3.261 4.969 -12.583 1.00 95.44 105 ARG A O 1
ATOM 891 N N . ARG A 1 106 ? 2.240 6.799 -13.406 1.00 92.56 106 ARG A N 1
ATOM 892 C CA . ARG A 1 106 ? 3.435 7.620 -13.553 1.00 92.56 106 ARG A CA 1
ATOM 893 C C . ARG A 1 106 ? 3.155 9.095 -13.323 1.00 92.56 106 ARG A C 1
ATOM 895 O O . ARG A 1 106 ? 2.070 9.584 -13.627 1.00 92.56 106 ARG A O 1
ATOM 902 N N . LEU A 1 107 ? 4.192 9.799 -12.890 1.00 90.50 107 LEU A N 1
ATOM 903 C CA . LEU A 1 107 ? 4.227 11.247 -12.760 1.00 90.50 107 LEU A CA 1
ATOM 904 C C . LEU A 1 107 ? 5.308 11.808 -13.686 1.00 90.50 107 LEU A C 1
ATOM 906 O O . LEU A 1 107 ? 6.401 11.254 -13.778 1.00 90.50 107 LEU A O 1
ATOM 910 N N . ILE A 1 108 ? 5.029 12.932 -14.343 1.00 86.12 108 ILE A N 1
ATOM 911 C CA . ILE A 1 108 ? 6.029 13.703 -15.089 1.00 86.12 108 ILE A CA 1
ATOM 912 C C . ILE A 1 108 ? 6.026 15.125 -14.526 1.00 86.12 108 ILE A C 1
ATOM 914 O O . ILE A 1 108 ? 5.011 15.814 -14.590 1.00 86.12 108 ILE A O 1
ATOM 918 N N . THR A 1 109 ? 7.144 15.559 -13.936 1.00 81.38 109 THR A N 1
ATOM 919 C CA . THR A 1 109 ? 7.265 16.880 -13.287 1.00 81.38 109 THR A CA 1
ATOM 920 C C . THR A 1 109 ? 8.193 17.855 -14.007 1.00 81.38 109 THR A C 1
ATOM 922 O O . THR A 1 109 ? 8.153 19.040 -13.685 1.00 81.38 109 THR A O 1
ATOM 925 N N . GLY A 1 110 ? 9.004 17.401 -14.972 1.00 71.81 110 GLY A N 1
ATOM 926 C CA . GLY A 1 110 ? 9.878 18.261 -15.781 1.00 71.81 110 GLY A CA 1
ATOM 927 C C . GLY A 1 110 ? 11.276 17.677 -16.006 1.00 71.81 110 GLY A C 1
ATOM 928 O O . GLY A 1 110 ? 11.448 16.461 -16.051 1.00 71.81 110 GLY A O 1
ATOM 929 N N . THR A 1 111 ? 12.270 18.557 -16.172 1.00 58.09 111 THR A N 1
ATOM 930 C CA . THR A 1 111 ? 13.686 18.210 -16.386 1.00 58.09 111 THR A CA 1
ATOM 931 C C . THR A 1 111 ? 14.553 18.649 -15.201 1.00 58.09 111 THR A C 1
ATOM 933 O O . THR A 1 111 ? 14.513 19.813 -14.808 1.00 58.09 111 THR A O 1
ATOM 936 N N . GLY A 1 112 ? 15.361 17.737 -14.650 1.00 59.16 112 GLY A N 1
ATOM 937 C CA . GLY A 1 112 ? 16.225 17.965 -13.483 1.00 59.16 112 GLY A CA 1
ATOM 938 C C . GLY A 1 112 ? 16.484 16.683 -12.676 1.00 59.16 112 GLY A C 1
ATOM 939 O O . GLY A 1 112 ? 15.737 15.713 -12.796 1.00 59.16 112 GLY A O 1
ATOM 940 N N . TRP A 1 113 ? 17.525 16.676 -11.834 1.00 50.84 113 TRP A N 1
ATOM 941 C CA . TRP A 1 113 ? 17.953 15.494 -11.055 1.00 50.84 113 TRP A CA 1
ATOM 942 C C . TRP A 1 113 ? 16.875 14.959 -10.090 1.00 50.84 113 TRP A C 1
ATOM 944 O O . TRP A 1 113 ? 16.771 13.757 -9.881 1.00 50.84 113 TRP A O 1
ATOM 954 N N . ASN A 1 114 ? 16.023 15.846 -9.571 1.00 58.75 114 ASN A N 1
ATOM 955 C CA . ASN A 1 114 ? 14.935 15.522 -8.639 1.00 58.75 114 ASN A CA 1
ATOM 956 C C . ASN A 1 114 ? 13.550 15.472 -9.307 1.00 58.75 114 ASN A C 1
ATOM 958 O O . ASN A 1 114 ? 12.529 15.568 -8.625 1.00 58.75 114 ASN A O 1
ATOM 962 N N . SER A 1 115 ? 13.500 15.394 -10.638 1.00 76.94 115 SER A N 1
ATOM 963 C CA . SER A 1 115 ? 12.250 15.414 -11.400 1.00 76.94 115 SER A CA 1
ATOM 964 C C . SER A 1 115 ? 11.953 14.057 -12.025 1.00 76.94 115 SER A C 1
ATOM 966 O O . SER A 1 115 ? 12.861 13.345 -12.454 1.00 76.94 115 SER A O 1
ATOM 968 N N . CYS A 1 116 ? 10.670 13.720 -12.098 1.00 85.19 116 CYS A N 1
ATOM 969 C CA . CYS A 1 116 ? 10.213 12.570 -12.854 1.00 85.19 116 CYS A CA 1
ATOM 970 C C . CYS A 1 116 ? 10.113 12.976 -14.322 1.00 85.19 116 CYS A C 1
ATOM 972 O O . CYS A 1 116 ? 9.379 13.909 -14.663 1.00 85.19 116 CYS A O 1
ATOM 974 N N . ASN A 1 117 ? 10.865 12.294 -15.180 1.00 84.38 117 ASN A N 1
ATOM 975 C CA . ASN A 1 117 ? 10.904 12.551 -16.614 1.00 84.38 117 ASN A CA 1
ATOM 976 C C . ASN A 1 117 ? 10.446 11.314 -17.404 1.00 84.38 117 ASN A C 1
ATOM 978 O O . ASN A 1 117 ? 10.056 10.291 -16.836 1.00 84.38 117 ASN A O 1
ATOM 982 N N . ALA A 1 118 ? 10.471 11.408 -18.736 1.00 83.00 118 ALA A N 1
ATOM 983 C CA . ALA A 1 118 ? 10.013 10.331 -19.610 1.00 83.00 118 ALA A CA 1
ATOM 984 C C . ALA A 1 118 ? 10.757 8.999 -19.379 1.00 83.00 118 ALA A C 1
ATOM 986 O O . ALA A 1 118 ? 10.135 7.943 -19.498 1.00 83.00 118 ALA A O 1
ATOM 987 N N . ASN A 1 119 ? 12.031 9.062 -18.974 1.00 82.88 119 ASN A N 1
ATOM 988 C CA . ASN A 1 119 ? 12.916 7.916 -18.749 1.00 82.88 119 ASN A CA 1
ATOM 989 C C . ASN A 1 119 ? 12.874 7.393 -17.302 1.00 82.88 119 ASN A C 1
ATOM 991 O O . ASN A 1 119 ? 13.559 6.426 -16.976 1.00 82.88 119 ASN A O 1
ATOM 995 N N . SER A 1 120 ? 12.094 8.010 -16.409 1.00 85.06 120 SER A N 1
ATOM 996 C CA . SER A 1 120 ? 11.942 7.546 -15.029 1.00 85.06 120 SER A CA 1
ATOM 997 C C . SER A 1 120 ? 11.048 6.299 -14.973 1.00 85.06 120 SER A C 1
ATOM 999 O O . SER A 1 120 ? 9.823 6.394 -15.019 1.00 85.06 120 SER A O 1
ATOM 1001 N N . THR A 1 121 ? 11.650 5.117 -14.847 1.00 85.38 121 THR A N 1
ATOM 1002 C CA . THR A 1 121 ? 10.953 3.811 -14.861 1.00 85.38 121 THR A CA 1
ATOM 1003 C C . THR A 1 121 ? 10.754 3.193 -13.472 1.00 85.38 121 THR A C 1
ATOM 1005 O O . THR A 1 121 ? 10.337 2.039 -13.338 1.00 85.38 121 THR A O 1
ATOM 1008 N N . GLY A 1 122 ? 11.064 3.931 -12.406 1.00 84.81 122 GLY A N 1
ATOM 1009 C CA . GLY A 1 122 ? 10.977 3.414 -11.046 1.00 84.81 122 GLY A CA 1
ATOM 1010 C C . GLY A 1 122 ? 10.414 4.376 -10.013 1.00 84.81 122 GLY A C 1
ATOM 1011 O O . GLY A 1 122 ? 10.171 5.546 -10.318 1.00 84.81 122 GLY A O 1
ATOM 1012 N N . PRO A 1 123 ? 10.218 3.873 -8.784 1.00 88.69 123 PRO A N 1
ATOM 1013 C CA . PRO A 1 123 ? 9.822 4.661 -7.635 1.00 88.69 123 PRO A CA 1
ATOM 1014 C C . PRO A 1 123 ? 10.696 5.903 -7.415 1.00 88.69 123 PRO A C 1
ATOM 1016 O O . PRO A 1 123 ? 11.910 5.834 -7.623 1.00 88.69 123 PRO A O 1
ATOM 1019 N N . PRO A 1 124 ? 10.110 7.024 -6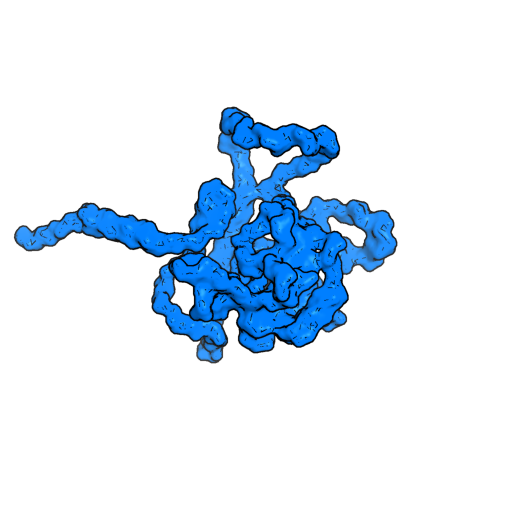.964 1.00 88.62 124 PRO A N 1
ATOM 1020 C CA . PRO A 1 124 ? 8.678 7.225 -6.719 1.00 88.62 124 PRO A CA 1
ATOM 1021 C C . PRO A 1 124 ? 7.921 7.703 -7.976 1.00 88.62 124 PRO A C 1
ATOM 1023 O O . PRO A 1 124 ? 6.800 8.179 -7.872 1.00 88.62 124 PRO A O 1
ATOM 1026 N N . CYS A 1 125 ? 8.534 7.655 -9.164 1.00 88.81 125 CYS A N 1
ATOM 1027 C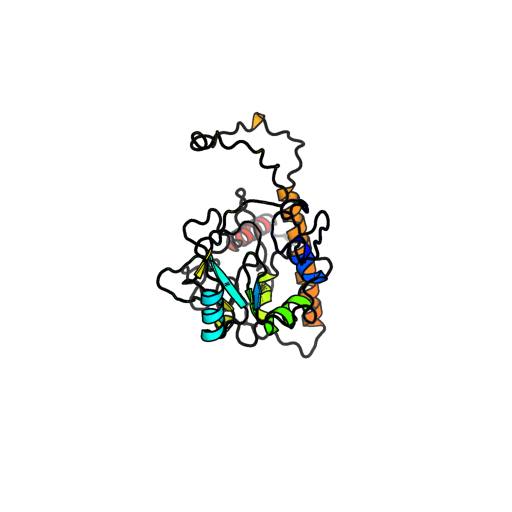 CA . CYS A 1 125 ? 7.993 8.280 -10.373 1.00 88.81 125 CYS A CA 1
ATOM 1028 C C . CYS A 1 125 ? 7.036 7.394 -11.169 1.00 88.81 125 CYS A C 1
ATOM 1030 O O . CYS A 1 125 ? 6.138 7.926 -11.817 1.00 88.81 125 CYS A O 1
ATOM 1032 N N . THR A 1 126 ? 7.251 6.078 -11.154 1.00 91.38 126 THR A N 1
ATOM 1033 C CA . THR A 1 126 ? 6.485 5.108 -11.946 1.00 91.38 126 THR A CA 1
ATOM 1034 C C . THR A 1 126 ? 6.292 3.816 -11.160 1.00 91.38 126 THR A C 1
ATOM 1036 O O . THR A 1 126 ? 7.248 3.322 -10.556 1.00 91.38 126 THR A O 1
ATOM 1039 N N . GLY A 1 127 ? 5.085 3.243 -11.216 1.00 92.88 127 GLY A N 1
ATOM 1040 C CA . GLY A 1 127 ? 4.769 1.942 -10.622 1.00 92.88 127 GLY A CA 1
ATOM 1041 C C . GLY A 1 127 ? 5.000 1.911 -9.113 1.00 92.88 127 GLY A C 1
ATOM 1042 O O . GLY A 1 127 ? 5.674 1.012 -8.606 1.00 92.88 127 GLY A O 1
ATOM 1043 N N . TRP A 1 128 ? 4.512 2.937 -8.417 1.00 94.88 128 TRP A N 1
ATOM 1044 C CA . TRP A 1 128 ? 4.724 3.151 -6.990 1.00 94.88 128 TRP A CA 1
ATOM 1045 C C . TRP A 1 128 ? 3.438 3.639 -6.328 1.00 94.88 128 TRP A C 1
ATOM 1047 O O . TRP A 1 128 ? 2.675 4.390 -6.934 1.00 94.88 128 TRP A O 1
ATOM 1057 N N . VAL A 1 129 ? 3.236 3.221 -5.084 1.00 96.50 129 VAL A N 1
ATOM 1058 C CA . VAL A 1 129 ? 2.189 3.712 -4.188 1.00 96.50 129 VAL A CA 1
ATOM 1059 C C . VAL A 1 129 ? 2.831 4.039 -2.853 1.00 96.50 129 VAL A C 1
ATOM 1061 O O . VAL A 1 129 ? 3.829 3.422 -2.477 1.00 96.50 129 VAL A O 1
ATOM 1064 N N . GLU A 1 130 ? 2.256 4.994 -2.146 1.00 93.62 130 GLU A N 1
ATOM 1065 C CA . GLU A 1 130 ? 2.660 5.328 -0.796 1.00 93.62 130 GLU A CA 1
ATOM 1066 C C . GLU A 1 130 ? 2.143 4.272 0.177 1.00 93.62 130 GLU A C 1
ATOM 1068 O O . GLU A 1 130 ? 1.061 3.704 0.032 1.00 93.62 130 GLU A O 1
ATOM 1073 N N . MET A 1 131 ? 2.929 4.005 1.210 1.00 91.06 131 MET A N 1
ATOM 1074 C CA . MET A 1 131 ? 2.582 3.023 2.231 1.00 91.06 131 MET A CA 1
ATOM 1075 C C . MET A 1 131 ? 1.403 3.413 3.135 1.00 91.06 131 MET A C 1
ATOM 1077 O O . MET A 1 131 ? 0.974 2.581 3.937 1.00 91.06 131 MET A O 1
ATOM 1081 N N . MET A 1 132 ? 0.903 4.644 3.025 1.00 93.31 132 MET A N 1
ATOM 1082 C CA . MET A 1 132 ? -0.210 5.174 3.811 1.00 93.31 132 MET A CA 1
ATOM 1083 C C . MET A 1 132 ? -1.535 4.509 3.436 1.00 93.31 132 MET A C 1
ATOM 1085 O O . MET A 1 132 ? -2.227 4.004 4.313 1.00 93.31 132 MET A O 1
ATOM 1089 N N . ALA A 1 133 ? -1.851 4.409 2.141 1.00 96.25 133 ALA A N 1
ATOM 1090 C CA . ALA A 1 133 ? -3.131 3.877 1.661 1.00 96.25 133 ALA A CA 1
ATOM 1091 C C . ALA A 1 133 ? -3.031 2.701 0.656 1.00 96.25 133 ALA A C 1
ATOM 1093 O O . ALA A 1 133 ? -3.833 2.640 -0.282 1.00 96.25 133 ALA A O 1
ATOM 1094 N N . PRO A 1 134 ? -2.087 1.746 0.788 1.00 97.69 134 PRO A N 1
ATOM 1095 C CA . PRO A 1 134 ? -1.955 0.669 -0.177 1.00 97.69 134 PRO A CA 1
ATOM 1096 C C . PRO A 1 134 ? -3.112 -0.331 -0.080 1.00 97.69 134 PRO A C 1
ATOM 1098 O O . PRO A 1 134 ? -3.601 -0.682 0.999 1.00 97.69 134 PRO A O 1
ATOM 1101 N N . VAL A 1 135 ? -3.485 -0.848 -1.241 1.00 98.62 135 VAL A N 1
ATOM 1102 C CA . VAL A 1 135 ? -4.362 -1.992 -1.439 1.00 98.62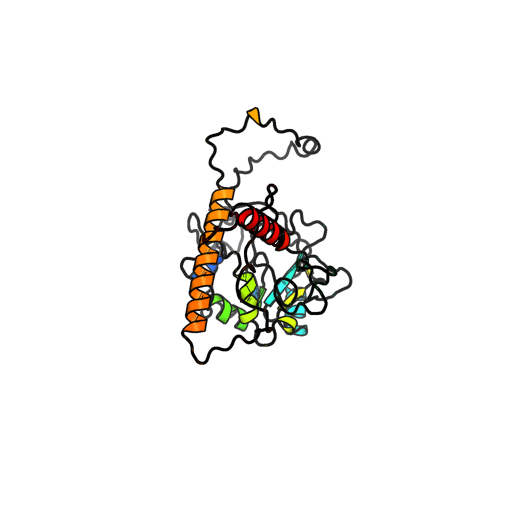 135 VAL A CA 1
ATOM 1103 C C . VAL A 1 135 ? -3.589 -3.034 -2.232 1.00 98.62 135 VAL A C 1
ATOM 1105 O O . VAL A 1 135 ? -2.956 -2.726 -3.241 1.00 98.62 135 VAL A O 1
ATOM 1108 N N . PHE A 1 136 ? -3.619 -4.274 -1.761 1.00 98.69 136 PHE A N 1
ATOM 1109 C CA . PHE A 1 136 ? -2.904 -5.391 -2.366 1.00 98.69 136 PHE A CA 1
ATOM 1110 C C . PHE A 1 136 ? -3.891 -6.429 -2.876 1.00 98.69 136 PHE A C 1
ATOM 1112 O O . PHE A 1 136 ? -4.847 -6.766 -2.179 1.00 98.69 136 PHE A O 1
ATOM 1119 N N . SER A 1 137 ? -3.608 -7.013 -4.036 1.00 98.44 137 SER A N 1
ATOM 1120 C CA . SER A 1 137 ? -4.158 -8.317 -4.393 1.00 98.44 137 SER A CA 1
ATOM 1121 C C . SER A 1 137 ? -3.674 -9.378 -3.397 1.00 98.44 137 SER A C 1
ATOM 1123 O O . SER A 1 137 ? -2.642 -9.233 -2.730 1.00 98.44 137 SER A O 1
ATOM 1125 N N . ARG A 1 138 ? -4.368 -10.514 -3.340 1.00 97.81 138 ARG A N 1
ATOM 1126 C CA . ARG A 1 138 ? -3.949 -11.671 -2.537 1.00 97.81 138 ARG A CA 1
ATOM 1127 C C . ARG A 1 138 ? -2.530 -12.146 -2.878 1.00 97.81 138 ARG A C 1
ATOM 1129 O O . ARG A 1 138 ? -1.775 -12.514 -1.976 1.00 97.81 138 ARG A O 1
ATOM 1136 N N . ALA A 1 139 ? -2.162 -12.151 -4.161 1.00 97.38 139 ALA A N 1
ATOM 1137 C CA . ALA A 1 139 ? -0.840 -12.589 -4.609 1.00 97.38 139 ALA A CA 1
ATOM 1138 C C . ALA A 1 139 ? 0.251 -11.598 -4.179 1.00 97.38 139 ALA A C 1
ATOM 1140 O O . ALA A 1 139 ? 1.260 -12.004 -3.592 1.00 97.38 139 ALA A O 1
ATOM 1141 N N . ALA A 1 140 ? 0.014 -10.301 -4.391 1.00 98.06 140 ALA A N 1
ATOM 1142 C CA . ALA A 1 140 ? 0.934 -9.256 -3.973 1.00 98.06 140 ALA A CA 1
ATOM 1143 C C . ALA A 1 140 ? 1.094 -9.217 -2.454 1.00 98.06 140 ALA A C 1
ATOM 1145 O O . ALA A 1 140 ? 2.219 -9.141 -1.962 1.00 98.06 140 ALA A O 1
ATOM 1146 N N . TRP A 1 141 ? 0.001 -9.359 -1.699 1.00 98.19 141 TRP A N 1
ATOM 1147 C CA . TRP A 1 141 ? 0.066 -9.411 -0.242 1.00 98.19 141 TRP A CA 1
ATOM 1148 C C . TRP A 1 141 ? 0.901 -10.583 0.259 1.00 98.19 141 TRP A C 1
ATOM 1150 O O . TRP A 1 141 ? 1.701 -10.404 1.174 1.00 98.19 141 TRP A O 1
ATOM 1160 N N . ARG A 1 142 ? 0.771 -11.773 -0.344 1.00 97.94 142 ARG A N 1
ATOM 1161 C CA . ARG A 1 142 ? 1.578 -12.933 0.057 1.00 97.94 142 ARG A CA 1
ATOM 1162 C C . ARG A 1 142 ? 3.070 -12.617 -0.026 1.00 97.94 142 ARG A C 1
ATOM 1164 O O . ARG A 1 142 ? 3.785 -12.860 0.941 1.00 97.94 142 ARG A O 1
ATOM 1171 N N . CYS A 1 143 ? 3.524 -12.025 -1.129 1.00 97.06 143 CYS A N 1
ATOM 1172 C CA . CYS A 1 143 ? 4.909 -11.577 -1.268 1.00 97.06 143 CYS A CA 1
ATOM 1173 C C . CYS A 1 143 ? 5.260 -10.456 -0.271 1.00 97.06 143 CYS A C 1
ATOM 1175 O O . CYS A 1 143 ? 6.253 -10.567 0.453 1.00 97.06 143 CYS A O 1
ATOM 1177 N N . THR A 1 144 ? 4.426 -9.415 -0.170 1.00 96.88 144 THR A N 1
ATOM 1178 C CA . THR A 1 144 ? 4.657 -8.260 0.714 1.00 96.88 144 THR A CA 1
ATOM 1179 C C . THR A 1 144 ? 4.776 -8.695 2.171 1.00 96.88 144 THR A C 1
ATOM 1181 O O . THR A 1 144 ? 5.668 -8.242 2.885 1.00 96.88 144 THR A O 1
ATOM 1184 N N . TRP A 1 145 ? 3.949 -9.638 2.618 1.00 97.06 145 TRP A N 1
ATOM 1185 C CA . TRP A 1 145 ? 3.986 -10.151 3.981 1.00 97.06 145 TRP A CA 1
ATOM 1186 C C . TRP A 1 145 ? 5.330 -10.807 4.325 1.00 97.06 145 TRP A C 1
ATOM 1188 O O . TRP A 1 145 ? 5.861 -10.591 5.419 1.00 97.06 145 TRP A O 1
ATOM 1198 N N . TYR A 1 146 ? 5.918 -11.574 3.399 1.00 95.00 146 TYR A N 1
ATOM 1199 C CA . TYR A 1 146 ? 7.258 -12.149 3.580 1.00 95.00 146 TYR A CA 1
ATOM 1200 C C . TYR A 1 146 ? 8.374 -11.103 3.471 1.00 95.00 146 TYR A C 1
ATOM 1202 O O . TYR A 1 146 ? 9.444 -11.301 4.046 1.00 95.00 146 TYR A O 1
ATOM 1210 N N . MET A 1 147 ? 8.122 -9.976 2.802 1.00 92.56 147 MET A N 1
ATOM 1211 C CA . MET A 1 147 ? 9.044 -8.840 2.748 1.00 92.56 147 MET A CA 1
ATOM 1212 C C . MET A 1 147 ? 9.079 -8.0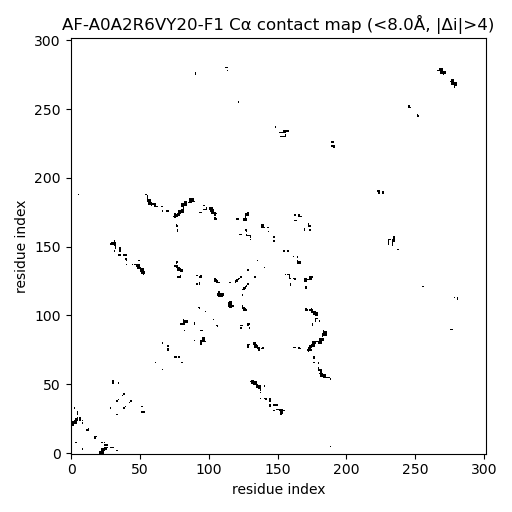46 4.066 1.00 92.56 147 MET A C 1
ATOM 1214 O O . MET A 1 147 ? 10.145 -7.568 4.464 1.00 92.56 147 MET A O 1
ATOM 1218 N N . ILE A 1 148 ? 7.943 -7.917 4.763 1.00 92.38 148 ILE A N 1
ATOM 1219 C CA . ILE A 1 148 ? 7.863 -7.230 6.062 1.00 92.38 148 ILE A CA 1
ATOM 1220 C C . ILE A 1 148 ? 8.671 -8.004 7.116 1.00 92.38 148 ILE A C 1
ATOM 1222 O O . ILE A 1 148 ? 8.478 -9.205 7.331 1.00 92.38 148 ILE A O 1
ATOM 1226 N N . GLN A 1 149 ? 9.557 -7.297 7.817 1.00 88.12 149 GLN A N 1
ATOM 1227 C CA . GLN A 1 149 ? 10.424 -7.863 8.854 1.00 88.12 149 GLN A CA 1
ATOM 1228 C C . GLN A 1 149 ? 9.723 -7.873 10.223 1.00 88.12 149 GLN A C 1
ATOM 1230 O O . GLN A 1 149 ? 8.896 -7.019 10.515 1.00 88.12 149 GLN A O 1
ATOM 1235 N N . ASN A 1 150 ? 10.033 -8.845 11.086 1.00 87.94 150 ASN A N 1
ATOM 1236 C CA . ASN A 1 150 ? 9.345 -8.993 12.382 1.00 87.94 150 ASN A CA 1
ATOM 1237 C C . ASN A 1 150 ? 9.629 -7.854 13.379 1.00 87.94 150 ASN A C 1
ATOM 1239 O O . ASN A 1 150 ? 8.835 -7.628 14.296 1.00 87.94 150 ASN A O 1
ATOM 1243 N N . ASP A 1 151 ? 10.769 -7.183 13.216 1.00 85.38 151 ASP A N 1
ATOM 1244 C CA . ASP A 1 151 ? 11.252 -6.071 14.039 1.00 85.38 151 ASP A CA 1
ATOM 1245 C C . ASP A 1 151 ? 10.872 -4.693 13.481 1.00 85.38 151 ASP A C 1
ATOM 1247 O O . ASP A 1 151 ? 11.276 -3.672 14.035 1.00 85.38 151 ASP A O 1
ATOM 1251 N N . LEU A 1 152 ? 10.115 -4.668 12.386 1.00 82.06 152 LEU A N 1
ATOM 1252 C CA . LEU A 1 152 ? 9.669 -3.451 11.737 1.00 82.06 152 LEU A CA 1
ATOM 1253 C C . LEU A 1 152 ? 8.406 -2.924 12.428 1.00 82.06 152 LEU A C 1
ATOM 1255 O O . LEU A 1 152 ? 7.443 -3.662 12.652 1.00 82.06 152 LEU A O 1
ATOM 1259 N N . VAL A 1 153 ? 8.448 -1.637 12.772 1.00 80.06 153 VAL A N 1
ATOM 1260 C CA . VAL A 1 153 ? 7.349 -0.915 13.413 1.00 80.06 153 VAL A CA 1
ATOM 1261 C C . VAL A 1 153 ? 6.777 0.061 12.386 1.00 80.06 153 VAL A C 1
ATOM 1263 O O . VAL A 1 153 ? 5.668 -0.126 11.899 1.00 80.06 153 VAL A O 1
ATOM 1266 N N . HIS A 1 154 ? 7.548 1.043 11.926 1.00 79.31 154 HIS A N 1
ATOM 1267 C CA . HIS A 1 154 ? 7.006 2.116 11.075 1.00 79.31 154 HIS A CA 1
ATOM 1268 C C . HIS A 1 154 ? 6.964 1.753 9.589 1.00 79.31 154 HIS A C 1
ATOM 1270 O O . HIS A 1 154 ? 6.147 2.284 8.847 1.00 79.31 154 HIS A O 1
ATOM 1276 N N . ALA A 1 155 ? 7.851 0.852 9.158 1.00 84.75 155 ALA A N 1
ATOM 1277 C CA . ALA A 1 155 ? 7.994 0.383 7.775 1.00 84.75 155 ALA A CA 1
ATOM 1278 C C . ALA A 1 155 ? 8.365 1.441 6.726 1.00 84.75 155 ALA A C 1
ATOM 1280 O O . ALA A 1 155 ? 8.324 1.149 5.533 1.00 84.75 155 ALA A O 1
ATOM 1281 N N . TRP A 1 156 ? 8.719 2.657 7.139 1.00 82.00 156 TRP A N 1
ATOM 1282 C CA . TRP A 1 156 ? 9.026 3.745 6.215 1.00 82.00 156 TRP A CA 1
ATOM 1283 C C . TRP A 1 156 ? 10.099 3.374 5.195 1.00 82.00 156 TRP A C 1
ATOM 1285 O O . TRP A 1 156 ? 11.165 2.879 5.561 1.00 82.00 156 TRP A O 1
ATOM 1295 N N . GLY A 1 157 ? 9.806 3.615 3.914 1.00 81.94 157 GLY A N 1
ATOM 1296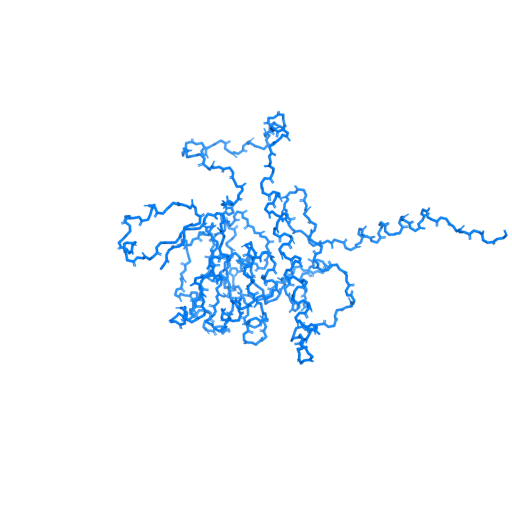 C CA . GLY A 1 157 ? 10.646 3.237 2.776 1.00 81.94 157 GLY A CA 1
ATOM 1297 C C . GLY A 1 157 ? 10.410 1.819 2.235 1.00 81.94 157 GLY A C 1
ATOM 1298 O O . GLY A 1 157 ? 11.019 1.452 1.227 1.00 81.94 157 GLY A O 1
ATOM 1299 N N . LEU A 1 158 ? 9.545 1.009 2.863 1.00 88.56 158 LEU A N 1
ATOM 1300 C CA . LEU A 1 158 ? 9.126 -0.296 2.331 1.00 88.56 158 LEU A CA 1
ATOM 1301 C C . LEU A 1 158 ? 8.339 -0.155 1.017 1.00 88.56 158 LEU A C 1
ATOM 1303 O O . LEU A 1 158 ? 8.465 -0.999 0.132 1.00 88.56 158 LEU A O 1
ATOM 1307 N N . ASP A 1 159 ? 7.583 0.930 0.864 1.00 90.31 159 ASP A N 1
ATOM 1308 C CA . ASP A 1 159 ? 6.885 1.348 -0.361 1.00 90.31 159 ASP A CA 1
ATOM 1309 C C . ASP A 1 159 ? 7.774 1.361 -1.614 1.00 90.31 159 ASP A C 1
ATOM 1311 O O . ASP A 1 159 ? 7.338 0.955 -2.691 1.00 90.31 159 ASP A O 1
ATOM 1315 N N . TYR A 1 160 ? 9.061 1.700 -1.490 1.00 90.56 160 TYR A N 1
ATOM 1316 C CA . TYR A 1 160 ? 10.026 1.602 -2.599 1.00 90.56 160 TYR A CA 1
ATOM 1317 C C . TYR A 1 160 ? 10.311 0.163 -3.057 1.00 90.56 160 TYR A C 1
ATOM 1319 O O . TYR A 1 160 ? 10.886 -0.044 -4.132 1.00 90.56 160 TYR A O 1
ATOM 1327 N N . LYS A 1 161 ? 9.940 -0.838 -2.254 1.00 91.62 161 LYS A N 1
ATOM 1328 C CA . LYS A 1 161 ? 10.103 -2.264 -2.554 1.00 91.62 161 LYS A CA 1
ATOM 1329 C C . LYS A 1 161 ? 8.793 -2.996 -2.814 1.00 91.62 161 LYS A C 1
ATOM 1331 O O . LYS A 1 161 ? 8.851 -4.048 -3.442 1.00 91.62 161 LYS A O 1
ATOM 1336 N N . LEU A 1 162 ? 7.636 -2.433 -2.459 1.00 93.88 162 LEU A N 1
ATOM 1337 C CA . LEU A 1 162 ? 6.333 -3.072 -2.691 1.00 93.88 162 LEU A CA 1
ATOM 1338 C C . LEU A 1 162 ? 6.132 -3.489 -4.153 1.00 93.88 162 LEU A C 1
ATOM 1340 O O . LEU A 1 162 ? 5.651 -4.586 -4.410 1.00 93.88 162 LEU A O 1
ATOM 1344 N N . GLY A 1 163 ? 6.595 -2.685 -5.114 1.00 94.19 163 GLY A N 1
ATOM 1345 C CA . GLY A 1 163 ? 6.500 -3.016 -6.541 1.00 94.19 163 GLY A CA 1
ATOM 1346 C C . GLY A 1 163 ? 7.196 -4.320 -6.965 1.00 94.19 163 GLY A C 1
ATOM 1347 O O . GLY A 1 163 ? 6.855 -4.849 -8.016 1.00 94.19 163 GLY A O 1
ATOM 1348 N N . TYR A 1 164 ? 8.119 -4.878 -6.167 1.00 94.00 164 TYR A N 1
ATOM 1349 C CA . TYR A 1 164 ? 8.693 -6.216 -6.411 1.00 94.00 164 TYR A CA 1
ATOM 1350 C C . TYR A 1 164 ? 7.701 -7.353 -6.154 1.00 94.00 164 TYR A C 1
ATOM 1352 O O . TYR A 1 164 ? 7.919 -8.463 -6.625 1.00 94.00 164 TYR A O 1
ATOM 1360 N N . CYS A 1 165 ? 6.622 -7.082 -5.423 1.00 96.38 165 CYS A N 1
ATOM 1361 C CA . CYS A 1 165 ? 5.564 -8.044 -5.155 1.00 96.38 165 CYS A CA 1
ATOM 1362 C C . CYS A 1 165 ? 4.409 -7.981 -6.153 1.00 96.38 165 CYS A C 1
ATOM 1364 O O . CYS A 1 165 ? 3.500 -8.808 -6.082 1.00 96.38 165 CYS A O 1
ATOM 1366 N N . ALA A 1 166 ? 4.446 -7.044 -7.099 1.00 94.12 166 ALA A N 1
ATOM 1367 C CA . ALA A 1 166 ? 3.513 -7.038 -8.208 1.00 94.12 166 ALA A CA 1
ATOM 1368 C C . ALA A 1 166 ? 3.862 -8.187 -9.169 1.00 94.12 166 ALA A C 1
ATOM 1370 O O . ALA A 1 166 ? 5.009 -8.325 -9.592 1.00 94.12 166 ALA A O 1
ATOM 1371 N N . GLN A 1 167 ? 2.883 -9.027 -9.507 1.00 88.94 167 GLN A N 1
ATOM 1372 C CA . GLN A 1 167 ? 3.066 -10.128 -10.455 1.00 88.94 167 GLN A CA 1
ATOM 1373 C C . GLN A 1 167 ? 3.231 -9.570 -11.881 1.00 88.94 167 GLN A C 1
ATOM 1375 O O . GLN A 1 167 ? 2.255 -9.388 -12.608 1.00 88.94 167 GLN A O 1
ATOM 1380 N N . GLY A 1 168 ? 4.470 -9.255 -12.267 1.00 89.19 168 GLY A N 1
ATOM 1381 C CA . GLY A 1 168 ? 4.825 -8.706 -13.579 1.00 89.19 168 GLY A CA 1
ATOM 1382 C C . GLY A 1 168 ? 5.576 -7.376 -13.491 1.00 89.19 168 GLY A C 1
ATOM 1383 O O . GLY A 1 168 ? 6.289 -7.099 -12.526 1.00 89.19 168 GLY A O 1
ATOM 1384 N N . VAL A 1 169 ? 5.442 -6.539 -14.523 1.00 91.06 169 VAL A N 1
ATOM 1385 C CA . VAL A 1 169 ? 6.135 -5.247 -14.576 1.00 91.06 169 VAL A CA 1
ATOM 1386 C C . VAL A 1 169 ? 5.403 -4.236 -13.695 1.00 91.06 169 VAL A C 1
ATOM 1388 O O . VAL A 1 169 ? 4.241 -3.901 -13.930 1.00 91.06 169 VAL A O 1
ATOM 1391 N N . ARG A 1 170 ? 6.091 -3.686 -12.687 1.00 91.62 170 ARG A N 1
ATOM 1392 C CA . ARG A 1 170 ? 5.480 -2.733 -11.742 1.00 91.62 170 ARG A CA 1
ATOM 1393 C C . ARG A 1 170 ? 4.854 -1.502 -12.407 1.00 91.62 170 ARG A C 1
ATOM 1395 O O . ARG A 1 170 ? 3.886 -0.972 -11.887 1.00 91.62 170 ARG A O 1
ATOM 1402 N N . SER A 1 171 ? 5.370 -1.048 -13.553 1.00 91.00 171 SER A N 1
ATOM 1403 C CA . SER A 1 171 ? 4.818 0.107 -14.281 1.00 91.00 171 SER A CA 1
ATOM 1404 C C . SER A 1 171 ? 3.437 -0.146 -14.884 1.00 91.00 171 SER A C 1
ATOM 1406 O O . SER A 1 171 ? 2.780 0.804 -15.294 1.00 91.00 171 SER A O 1
ATOM 1408 N N . GLU A 1 172 ? 3.012 -1.406 -14.951 1.00 94.50 172 GLU A N 1
ATOM 1409 C CA . GLU A 1 172 ? 1.700 -1.835 -15.441 1.00 94.50 172 GLU A CA 1
ATOM 1410 C C . GLU A 1 172 ? 0.811 -2.291 -14.282 1.00 94.50 172 GLU A C 1
ATOM 1412 O O . GLU A 1 172 ? -0.381 -2.000 -14.246 1.00 94.50 172 GLU A O 1
ATOM 1417 N N . LYS A 1 173 ? 1.415 -2.980 -13.309 1.00 97.44 173 LYS A N 1
ATOM 1418 C CA . LYS A 1 173 ? 0.720 -3.652 -12.206 1.00 97.44 173 LYS A CA 1
ATOM 1419 C C . LYS A 1 173 ? 0.550 -2.806 -10.949 1.00 97.44 173 LYS A C 1
ATOM 1421 O O . LYS A 1 173 ? -0.152 -3.238 -10.036 1.00 97.44 173 LYS A O 1
ATOM 1426 N N . VAL A 1 174 ? 1.198 -1.643 -10.884 1.00 98.25 174 VAL A N 1
ATOM 1427 C CA . VAL A 1 174 ? 1.143 -0.735 -9.736 1.00 98.25 174 VAL A CA 1
ATOM 1428 C C . VAL A 1 174 ? 0.677 0.646 -10.172 1.00 98.25 174 VAL A C 1
ATOM 1430 O O . VAL A 1 174 ? 1.233 1.214 -11.114 1.00 98.25 174 VAL A O 1
ATOM 1433 N N . GLY A 1 175 ? -0.327 1.198 -9.489 1.00 97.62 175 GLY A N 1
ATOM 1434 C CA . GLY A 1 175 ? -0.929 2.464 -9.900 1.00 97.62 175 GLY A CA 1
ATOM 1435 C C . GLY A 1 175 ? -1.803 3.148 -8.859 1.00 97.62 175 GLY A C 1
ATOM 1436 O O . GLY A 1 175 ? -2.166 2.580 -7.833 1.00 97.62 175 GLY A O 1
ATOM 1437 N N . ILE A 1 176 ? -2.147 4.390 -9.168 1.00 98.56 176 ILE A N 1
ATOM 1438 C CA . ILE A 1 176 ? -3.059 5.235 -8.410 1.00 98.56 176 ILE A CA 1
ATOM 1439 C C . ILE A 1 176 ? -4.396 5.237 -9.140 1.00 98.56 176 ILE A C 1
ATOM 1441 O O . ILE A 1 176 ? -4.433 5.505 -10.339 1.00 98.56 176 ILE A O 1
ATOM 1445 N N . ILE A 1 177 ? -5.483 4.938 -8.436 1.00 98.69 177 ILE A N 1
ATOM 1446 C CA . ILE A 1 177 ? -6.832 5.020 -9.003 1.00 98.69 177 ILE A CA 1
ATOM 1447 C C . ILE A 1 177 ? -7.364 6.433 -8.738 1.00 98.69 177 ILE A C 1
ATOM 1449 O O . ILE A 1 177 ? -7.503 6.834 -7.591 1.00 98.69 177 ILE A O 1
ATOM 1453 N N . ASP A 1 178 ? -7.629 7.203 -9.794 1.00 98.31 178 ASP A N 1
ATOM 1454 C CA . ASP A 1 178 ? -7.997 8.627 -9.721 1.00 98.31 178 ASP A CA 1
ATOM 1455 C C . ASP A 1 178 ? -9.498 8.876 -9.618 1.00 98.31 178 ASP A C 1
ATOM 1457 O O . ASP A 1 178 ? -9.942 9.889 -9.059 1.00 98.31 178 ASP A O 1
ATOM 1461 N N . SER A 1 179 ? -10.293 7.975 -10.196 1.00 97.75 179 SER A N 1
ATOM 1462 C CA . SER A 1 179 ? -11.751 8.079 -10.163 1.00 97.75 179 SER A CA 1
ATOM 1463 C C . SER A 1 179 ? -12.325 7.773 -8.779 1.00 97.75 179 SER A C 1
ATOM 1465 O O . SER A 1 179 ? -13.406 8.257 -8.465 1.00 97.75 179 SER A O 1
ATOM 1467 N N . GLU A 1 180 ? -11.583 7.043 -7.944 1.00 98.31 180 GLU A N 1
ATOM 1468 C CA . GLU A 1 180 ? -11.911 6.751 -6.548 1.00 98.31 180 GLU A CA 1
ATOM 1469 C C . GLU A 1 180 ? -10.792 7.292 -5.660 1.00 98.31 180 GLU A C 1
ATOM 1471 O O . GLU A 1 180 ? -9.656 6.827 -5.724 1.00 98.31 180 GLU A O 1
ATOM 1476 N N . TYR A 1 181 ? -11.102 8.301 -4.856 1.00 98.06 181 TYR A N 1
ATOM 1477 C CA . TYR A 1 181 ? -10.109 9.078 -4.126 1.00 98.06 181 TYR A CA 1
ATOM 1478 C C . TYR A 1 181 ? -10.514 9.260 -2.667 1.00 98.06 181 TYR A C 1
ATOM 1480 O O . TYR A 1 181 ? -11.684 9.128 -2.311 1.00 98.06 181 TYR A O 1
ATOM 1488 N N . ILE A 1 182 ? -9.521 9.575 -1.846 1.00 98.19 182 ILE A N 1
ATOM 1489 C CA . ILE A 1 182 ? -9.643 9.785 -0.402 1.00 98.19 182 ILE A CA 1
ATOM 1490 C C . ILE A 1 182 ? -9.049 11.141 -0.019 1.00 98.19 182 ILE A C 1
ATOM 1492 O O . ILE A 1 182 ? -8.303 11.750 -0.795 1.00 98.19 182 ILE A O 1
ATOM 1496 N N . VAL A 1 183 ? -9.376 11.619 1.177 1.00 97.56 183 VAL A N 1
ATOM 1497 C CA . VAL A 1 183 ? -8.757 12.807 1.775 1.00 97.56 183 VAL A CA 1
ATOM 1498 C C . VAL A 1 183 ? -7.735 12.342 2.806 1.00 97.56 183 VAL A C 1
ATOM 1500 O O . VAL A 1 183 ? -8.024 11.452 3.594 1.00 97.56 183 VAL A O 1
ATOM 1503 N N . HIS A 1 184 ? -6.533 12.911 2.784 1.00 95.69 184 HIS A N 1
ATOM 1504 C CA . HIS A 1 184 ? -5.544 12.698 3.841 1.00 95.69 184 HIS A CA 1
ATOM 1505 C C . HIS A 1 184 ? -5.602 13.889 4.794 1.00 95.69 184 HIS A C 1
ATOM 1507 O O . HIS A 1 184 ? -5.333 15.023 4.383 1.00 95.69 184 HIS A O 1
ATOM 1513 N N . GLU A 1 185 ? -6.007 13.620 6.034 1.00 92.19 185 GLU A N 1
ATOM 1514 C CA . GLU A 1 185 ? -6.236 14.635 7.063 1.00 92.19 185 GLU A CA 1
ATOM 1515 C C . GLU A 1 185 ? -4.942 15.036 7.785 1.00 92.19 185 GLU A C 1
ATOM 1517 O O . GLU A 1 185 ? -4.888 16.118 8.379 1.00 92.19 185 GLU A O 1
ATOM 1522 N N . GLY A 1 186 ? -3.876 14.230 7.684 1.00 85.56 186 GLY A N 1
ATOM 1523 C CA . GLY A 1 186 ? -2.562 14.530 8.256 1.00 85.56 186 GLY A CA 1
ATOM 1524 C C . GLY A 1 186 ? -2.615 14.652 9.776 1.00 85.56 186 GLY A C 1
ATOM 1525 O O . GLY A 1 186 ? -1.972 15.536 10.353 1.00 85.56 186 GLY A O 1
ATOM 1526 N N . ILE A 1 187 ? -3.445 13.824 10.425 1.00 83.75 187 ILE A N 1
ATOM 1527 C CA . ILE A 1 187 ? -3.703 13.868 11.868 1.00 83.75 187 ILE A CA 1
ATOM 1528 C C . ILE A 1 187 ? -2.728 12.909 12.550 1.00 83.75 187 ILE A C 1
ATOM 1530 O O . ILE A 1 187 ? -2.907 11.697 12.486 1.00 83.75 187 ILE A O 1
ATOM 1534 N N . PRO A 1 188 ? -1.702 13.402 13.262 1.00 70.94 188 PRO A N 1
ATOM 1535 C CA . PRO A 1 188 ? -0.638 12.512 13.704 1.00 70.94 188 PRO A CA 1
ATOM 1536 C C . PRO A 1 188 ? -1.059 11.756 14.964 1.00 70.94 188 PRO A C 1
ATOM 1538 O O . PRO A 1 188 ? -1.181 12.349 16.037 1.00 70.94 188 PRO A O 1
ATOM 1541 N N . SER A 1 189 ? -1.229 10.443 14.838 1.00 67.44 189 SER A N 1
ATOM 1542 C CA . SER A 1 189 ? -1.553 9.526 15.941 1.00 67.44 189 SER A CA 1
ATOM 1543 C C . SER A 1 189 ? -0.347 9.153 16.812 1.00 67.44 189 SER A C 1
ATOM 1545 O O . SER A 1 189 ? -0.505 8.818 17.985 1.00 67.44 189 SER A O 1
ATOM 1547 N N . LEU A 1 190 ? 0.878 9.247 16.275 1.00 68.69 190 LEU A N 1
ATOM 1548 C CA . LEU A 1 190 ? 2.125 8.890 16.963 1.00 68.69 190 LEU A CA 1
ATOM 1549 C C . LEU A 1 190 ? 2.947 10.135 17.327 1.00 68.69 190 LEU A C 1
ATOM 1551 O O . LEU A 1 190 ? 3.288 10.950 16.468 1.00 68.69 190 LEU A O 1
ATOM 1555 N N . GLY A 1 191 ? 3.310 10.271 18.608 1.00 59.75 191 GLY A N 1
ATOM 1556 C CA . GLY A 1 191 ? 4.117 11.398 19.102 1.00 59.75 191 GLY A CA 1
ATOM 1557 C C . GLY A 1 191 ? 3.420 12.764 19.009 1.00 59.75 191 GLY A C 1
ATOM 1558 O O . GLY A 1 191 ? 4.081 13.799 19.033 1.00 59.75 191 GLY A O 1
ATOM 1559 N N . GLY A 1 192 ? 2.096 12.795 18.838 1.00 57.22 192 GLY A N 1
ATOM 1560 C CA . GLY A 1 192 ? 1.284 14.005 18.967 1.00 57.22 192 GLY A CA 1
ATOM 1561 C C . GLY A 1 192 ? 0.928 14.292 20.427 1.00 57.22 192 GLY A C 1
ATOM 1562 O O . GLY A 1 192 ? 0.791 13.367 21.225 1.00 57.22 192 GLY A O 1
ATOM 1563 N N . GLN A 1 193 ? 0.767 15.572 20.777 1.00 44.31 193 GLN A N 1
ATOM 1564 C CA . GLN A 1 193 ? 0.091 15.941 22.024 1.00 44.31 193 GLN A CA 1
ATOM 1565 C C . GLN A 1 193 ? -1.377 15.484 21.947 1.00 44.31 193 GLN A C 1
ATOM 1567 O O . GLN A 1 193 ? -1.957 15.563 20.857 1.00 44.31 193 GLN A O 1
ATOM 1572 N N . PRO A 1 194 ? -1.989 15.016 23.052 1.00 41.69 194 PRO A N 1
ATOM 1573 C CA . PRO A 1 194 ? -3.401 14.663 23.068 1.00 41.69 194 PRO A CA 1
ATOM 1574 C C . PRO A 1 194 ? -4.235 15.838 22.562 1.00 41.69 194 PRO A C 1
ATOM 1576 O O . PRO A 1 194 ? -4.061 16.974 23.003 1.00 41.69 194 PRO A O 1
ATOM 1579 N N . HIS A 1 195 ? -5.131 15.569 21.618 1.00 43.53 195 HIS A N 1
ATOM 1580 C CA . HIS A 1 195 ? -6.078 16.565 21.149 1.00 43.53 195 HIS A CA 1
ATOM 1581 C C . HIS A 1 195 ? -7.084 16.812 22.281 1.00 43.53 195 HIS A C 1
ATOM 1583 O O . HIS A 1 195 ? -8.043 16.054 22.441 1.00 43.53 195 HIS A O 1
ATOM 1589 N N . ASP A 1 196 ? -6.850 17.833 23.107 1.00 34.62 196 ASP A N 1
ATOM 1590 C CA . ASP A 1 196 ? -7.830 18.236 24.110 1.00 34.62 196 ASP A CA 1
ATOM 1591 C C . ASP A 1 196 ? -9.126 18.635 23.394 1.00 34.62 196 ASP A C 1
ATOM 1593 O O . ASP A 1 196 ? -9.179 19.528 22.541 1.00 34.62 196 ASP A O 1
ATOM 1597 N N . LYS A 1 197 ? -10.185 17.890 23.709 1.00 38.31 197 LYS A N 1
ATOM 1598 C CA . LYS A 1 197 ? -11.537 18.089 23.201 1.00 38.31 197 LYS A CA 1
ATOM 1599 C C . LYS A 1 197 ? -12.109 19.379 23.787 1.00 38.31 197 LYS A C 1
ATOM 1601 O O . LYS A 1 197 ? -12.567 19.365 24.920 1.00 38.31 197 LYS A O 1
ATOM 1606 N N . THR A 1 198 ? -12.197 20.450 23.002 1.00 29.45 198 THR A N 1
ATOM 1607 C CA . THR A 1 198 ? -13.325 21.400 23.077 1.00 29.45 198 THR A CA 1
ATOM 1608 C C . THR A 1 198 ? -13.581 22.036 21.709 1.00 29.45 198 THR A C 1
ATOM 1610 O O . THR A 1 198 ? -12.725 22.679 21.108 1.00 29.45 198 THR A O 1
ATOM 1613 N N . ALA A 1 199 ? -14.795 21.830 21.200 1.00 35.69 199 ALA A N 1
ATOM 1614 C CA . ALA A 1 199 ? -15.244 22.194 19.858 1.00 35.69 199 ALA A CA 1
ATOM 1615 C C . ALA A 1 199 ? -15.642 23.680 19.692 1.00 35.69 199 ALA A C 1
ATOM 1617 O O . ALA A 1 199 ? -16.401 24.004 18.785 1.00 35.69 199 ALA A O 1
ATOM 1618 N N . GLU A 1 200 ? -15.142 24.601 20.522 1.00 30.92 200 GLU A N 1
ATOM 1619 C CA . GLU A 1 200 ? -15.583 26.013 20.502 1.00 30.92 200 GLU A CA 1
ATOM 1620 C C . GLU A 1 200 ? -14.537 27.028 20.006 1.00 30.92 200 GLU A C 1
ATOM 1622 O O . GLU A 1 200 ? -14.843 28.210 19.890 1.00 30.92 200 GLU A O 1
ATOM 1627 N N . SER A 1 201 ? -13.327 26.607 19.618 1.00 33.81 201 SER A N 1
ATOM 1628 C CA . SER A 1 201 ? -12.269 27.542 19.168 1.00 33.81 201 SER A CA 1
ATOM 1629 C C . SER A 1 201 ? -12.020 27.554 17.647 1.00 33.81 201 SER A C 1
ATOM 1631 O O . SER A 1 201 ? -10.978 28.003 17.167 1.00 33.81 201 SER A O 1
ATOM 1633 N N . GLN A 1 202 ? -12.969 27.077 16.835 1.00 38.34 202 GLN A N 1
ATOM 1634 C CA . GLN A 1 202 ? -12.778 26.989 15.376 1.00 38.34 202 GLN A CA 1
ATOM 1635 C C . GLN A 1 202 ? -12.849 28.333 14.623 1.00 38.34 202 GLN A C 1
ATOM 1637 O O . GLN A 1 202 ? -12.669 28.358 13.407 1.00 38.34 202 GLN A O 1
ATOM 1642 N N . THR A 1 203 ? -13.038 29.470 15.296 1.00 33.44 203 THR A N 1
ATOM 1643 C CA . THR A 1 203 ? -13.122 30.779 14.620 1.00 33.44 203 THR A CA 1
ATOM 1644 C C . THR A 1 203 ? -11.884 31.669 14.748 1.00 33.44 203 THR A C 1
ATOM 1646 O O . THR A 1 203 ? -11.795 32.640 14.003 1.00 33.44 203 THR A O 1
ATOM 1649 N N . ASN A 1 204 ? -10.875 31.324 15.564 1.00 31.36 204 ASN A N 1
ATOM 1650 C CA . ASN A 1 204 ? -9.694 32.190 15.767 1.00 31.36 204 ASN A CA 1
ATOM 1651 C C . ASN A 1 204 ? -8.330 31.585 15.370 1.00 31.36 204 ASN A C 1
ATOM 1653 O O . ASN A 1 204 ? -7.295 32.226 15.543 1.00 31.36 204 ASN A O 1
ATOM 1657 N N . LEU A 1 205 ? -8.292 30.408 14.739 1.00 36.69 205 LEU A N 1
ATOM 1658 C CA . LEU A 1 205 ? -7.044 29.761 14.286 1.00 36.69 205 LEU A CA 1
ATOM 1659 C C . LEU A 1 205 ? -6.472 30.313 12.962 1.00 36.69 205 LEU A C 1
ATOM 1661 O O . LEU A 1 205 ? -5.595 29.700 12.362 1.00 36.69 205 LEU A O 1
ATOM 1665 N N . ARG A 1 206 ? -6.921 31.486 12.494 1.00 35.22 206 ARG A N 1
ATOM 1666 C CA . ARG A 1 206 ? -6.324 32.160 11.322 1.00 35.22 206 ARG A CA 1
ATOM 1667 C C . ARG A 1 206 ? -5.178 33.119 11.668 1.00 35.22 206 ARG A C 1
ATOM 1669 O O . ARG A 1 206 ? -4.598 33.700 10.755 1.00 35.22 206 ARG A O 1
ATOM 1676 N N . THR A 1 207 ? -4.801 33.243 12.944 1.00 31.84 207 THR A N 1
ATOM 1677 C CA . THR A 1 207 ? -3.768 34.207 13.380 1.00 31.84 207 THR A CA 1
ATOM 1678 C C . THR A 1 207 ? -2.696 33.645 14.320 1.00 31.84 207 THR A C 1
ATOM 1680 O O . THR A 1 207 ? -1.810 34.386 14.730 1.00 31.84 207 THR A O 1
ATOM 1683 N N . ALA A 1 208 ? -2.690 32.343 14.621 1.00 35.84 208 ALA A N 1
ATOM 1684 C CA . ALA A 1 208 ? -1.736 31.742 15.564 1.00 35.84 208 ALA A CA 1
ATOM 1685 C C . ALA A 1 208 ? -0.399 31.294 14.927 1.00 35.84 208 ALA A C 1
ATOM 1687 O O . ALA A 1 208 ? 0.214 30.336 15.381 1.00 35.84 208 ALA A O 1
ATOM 1688 N N . ASN A 1 209 ? 0.093 32.005 13.905 1.00 37.09 209 ASN A N 1
ATOM 1689 C CA . ASN A 1 209 ? 1.462 31.833 13.385 1.00 37.09 209 ASN A CA 1
ATOM 1690 C C . ASN A 1 209 ? 2.498 32.690 14.138 1.00 37.09 209 ASN A C 1
ATOM 1692 O O . ASN A 1 209 ? 3.547 33.036 13.600 1.00 37.09 209 ASN A O 1
ATOM 1696 N N . VAL A 1 210 ? 2.207 33.028 15.393 1.00 35.78 210 VAL A N 1
ATOM 1697 C CA . VAL A 1 210 ? 3.169 33.597 16.340 1.00 35.78 210 VAL A CA 1
ATOM 1698 C C . VAL A 1 210 ? 2.902 32.949 17.698 1.00 35.78 210 VAL A C 1
ATOM 1700 O O . VAL A 1 210 ? 2.410 33.585 18.624 1.00 35.78 210 VAL A O 1
ATOM 1703 N N . LEU A 1 211 ? 3.153 31.642 17.808 1.00 38.84 211 LEU A N 1
ATOM 1704 C CA . LEU A 1 211 ? 3.435 31.074 19.122 1.00 38.84 211 LEU A CA 1
ATOM 1705 C C . LEU A 1 211 ? 4.815 31.592 19.515 1.00 38.84 211 LEU A C 1
ATOM 1707 O O . LEU A 1 211 ? 5.809 31.343 18.833 1.00 38.84 211 LEU A O 1
ATOM 1711 N N . ASP A 1 212 ? 4.820 32.403 20.563 1.00 34.50 212 ASP A N 1
ATOM 1712 C CA . ASP A 1 212 ? 6.005 32.943 21.199 1.00 34.50 212 ASP A CA 1
ATOM 1713 C C . ASP A 1 212 ? 6.963 31.794 21.546 1.00 34.50 212 ASP A C 1
ATOM 1715 O O . ASP A 1 212 ? 6.664 30.937 22.380 1.00 34.50 212 ASP A O 1
ATOM 1719 N N . ALA A 1 213 ? 8.113 31.757 20.868 1.00 40.72 213 ALA A N 1
ATOM 1720 C CA . ALA A 1 213 ? 9.151 30.747 21.062 1.00 40.72 213 ALA A CA 1
ATOM 1721 C C . ALA A 1 213 ? 9.725 30.744 22.495 1.00 40.72 213 ALA A C 1
ATOM 1723 O O . ALA A 1 213 ? 10.513 29.864 22.830 1.00 40.72 213 ALA A O 1
ATOM 1724 N N . SER A 1 214 ? 9.333 31.709 23.337 1.00 38.00 214 SER A N 1
ATOM 1725 C CA . SER A 1 214 ? 9.691 31.798 24.753 1.00 38.00 214 SER A CA 1
ATOM 1726 C C . SER A 1 214 ? 8.934 30.820 25.671 1.00 38.00 214 SER A C 1
ATOM 1728 O O . SER A 1 214 ? 9.353 30.631 26.811 1.00 38.00 214 SER A O 1
ATOM 1730 N N . LEU A 1 215 ? 7.851 30.184 25.194 1.00 46.03 215 LEU A N 1
ATOM 1731 C CA . LEU A 1 215 ? 7.022 29.251 25.981 1.00 46.03 215 LEU A CA 1
ATOM 1732 C C . LEU A 1 215 ? 7.322 27.765 25.725 1.00 46.03 215 LEU A C 1
ATOM 1734 O O . LEU A 1 215 ? 6.685 26.900 26.326 1.00 46.03 215 LEU A O 1
ATOM 1738 N N . LEU A 1 216 ? 8.261 27.448 24.831 1.00 51.16 216 LEU A N 1
ATOM 1739 C CA . LEU A 1 216 ? 8.695 26.071 24.611 1.00 51.16 216 LEU A CA 1
ATOM 1740 C C . LEU A 1 216 ? 9.672 25.685 25.722 1.00 51.16 216 LEU A C 1
ATOM 1742 O O . LEU A 1 216 ? 10.757 26.256 25.811 1.00 51.16 216 LEU A O 1
ATOM 1746 N N . ASP A 1 217 ? 9.272 24.726 26.558 1.00 51.41 217 ASP A N 1
ATOM 1747 C CA . ASP A 1 217 ? 10.162 24.079 27.519 1.00 51.41 217 ASP A CA 1
ATOM 1748 C C . ASP A 1 217 ? 11.386 23.520 26.762 1.00 51.41 217 ASP A C 1
ATOM 1750 O O . ASP A 1 217 ? 11.218 22.644 25.906 1.00 51.41 217 ASP A O 1
ATOM 1754 N N . PRO A 1 218 ? 12.608 24.029 27.014 1.00 54.25 218 PRO A N 1
ATOM 1755 C CA . PRO A 1 218 ? 13.823 23.556 26.354 1.00 54.25 218 PRO A CA 1
ATOM 1756 C C . PRO A 1 218 ? 14.102 22.067 26.591 1.00 54.25 218 PRO A C 1
ATOM 1758 O O . PRO A 1 218 ? 14.840 21.466 25.809 1.00 54.25 218 PRO A O 1
ATOM 1761 N N . ASP A 1 219 ? 13.512 21.488 27.643 1.00 55.38 219 ASP A N 1
ATOM 1762 C CA . ASP A 1 219 ? 13.644 20.079 28.015 1.00 55.38 219 ASP A CA 1
ATOM 1763 C C . ASP A 1 219 ? 12.509 19.199 27.448 1.00 55.38 219 ASP A C 1
ATOM 1765 O O . ASP A 1 219 ? 12.493 17.982 27.665 1.00 55.38 219 ASP A O 1
ATOM 1769 N N . ALA A 1 220 ? 11.566 19.769 26.683 1.00 62.44 220 ALA A N 1
ATOM 1770 C CA . ALA A 1 220 ? 10.515 18.995 26.031 1.00 62.44 220 ALA A CA 1
ATOM 1771 C C . ALA A 1 220 ? 11.109 18.049 24.973 1.00 62.44 220 ALA A C 1
ATOM 1773 O O . ALA A 1 220 ? 11.670 18.468 23.959 1.00 62.44 220 ALA A O 1
ATOM 1774 N N . VAL A 1 221 ? 10.945 16.745 25.197 1.00 67.38 221 VAL A N 1
ATOM 1775 C CA . VAL A 1 221 ? 11.388 15.701 24.266 1.00 67.38 221 VAL A CA 1
ATOM 1776 C C . VAL A 1 221 ? 10.628 15.832 22.940 1.00 67.38 221 VAL A C 1
ATOM 1778 O O . VAL A 1 221 ? 9.402 15.702 22.904 1.00 67.38 221 VAL A O 1
ATOM 1781 N N . ASP A 1 222 ? 11.352 16.041 21.833 1.00 76.56 222 ASP A N 1
ATOM 1782 C CA . ASP A 1 222 ? 10.799 15.987 20.471 1.00 76.56 222 ASP A CA 1
ATOM 1783 C C . ASP A 1 222 ? 10.494 14.532 20.081 1.00 76.56 222 ASP A C 1
ATOM 1785 O O . ASP A 1 222 ? 11.224 13.875 19.333 1.00 76.56 222 ASP A O 1
ATOM 1789 N N . THR A 1 223 ? 9.386 14.018 20.610 1.00 78.75 223 THR A N 1
ATOM 1790 C CA . THR A 1 223 ? 8.921 12.644 20.385 1.00 78.75 223 THR A CA 1
ATOM 1791 C C . THR A 1 223 ? 8.714 12.337 18.899 1.00 78.75 223 THR A C 1
ATOM 1793 O O . THR A 1 223 ? 9.011 11.229 18.446 1.00 78.75 223 THR A O 1
ATOM 1796 N N . ARG A 1 224 ? 8.286 13.315 18.087 1.00 76.62 224 ARG A N 1
ATOM 1797 C CA . ARG A 1 224 ? 8.173 13.146 16.626 1.00 76.62 224 ARG A CA 1
ATOM 1798 C C . ARG A 1 224 ? 9.534 13.035 15.955 1.00 76.62 224 ARG A C 1
ATOM 1800 O O . ARG A 1 224 ? 9.703 12.226 15.038 1.00 76.62 224 ARG A O 1
ATOM 1807 N N . GLY A 1 225 ? 10.500 13.839 16.383 1.00 80.25 225 GLY A N 1
ATOM 1808 C CA . GLY A 1 225 ? 11.892 13.730 15.961 1.00 80.25 225 GLY A CA 1
ATOM 1809 C C . GLY A 1 225 ? 12.471 12.351 16.268 1.00 80.25 225 GLY A C 1
ATOM 1810 O O . GLY A 1 225 ? 13.084 11.733 15.392 1.00 80.25 225 GLY A O 1
ATOM 1811 N N . GLU A 1 226 ? 12.208 11.823 17.464 1.00 83.81 226 GLU A N 1
ATOM 1812 C CA . GLU A 1 226 ? 12.625 10.479 17.873 1.00 83.81 226 GLU A CA 1
ATOM 1813 C C . GLU A 1 226 ? 11.983 9.380 17.021 1.00 83.81 226 GLU A C 1
ATOM 1815 O O . GLU A 1 226 ? 12.697 8.504 16.526 1.00 83.81 226 GLU A O 1
ATOM 1820 N N . ILE A 1 227 ? 10.672 9.461 16.764 1.00 82.25 227 ILE A N 1
ATOM 1821 C CA . ILE A 1 227 ? 9.953 8.540 15.867 1.00 82.25 227 ILE A CA 1
ATOM 1822 C C . ILE A 1 227 ? 10.580 8.559 14.471 1.00 82.25 227 ILE A C 1
ATOM 1824 O O . ILE A 1 227 ? 10.939 7.513 13.928 1.00 82.25 227 ILE A O 1
ATOM 1828 N N . ARG A 1 228 ? 10.806 9.747 13.898 1.00 81.94 228 ARG A N 1
ATOM 1829 C CA . ARG A 1 228 ? 11.463 9.888 12.587 1.00 81.94 228 ARG A CA 1
ATOM 1830 C C . ARG A 1 228 ? 12.868 9.291 12.595 1.00 81.94 228 ARG A C 1
ATOM 1832 O O . ARG A 1 228 ? 13.274 8.664 11.615 1.00 81.94 228 ARG A O 1
ATOM 1839 N N . ASN A 1 229 ? 13.627 9.478 13.672 1.00 83.81 229 ASN A N 1
ATOM 1840 C CA . ASN A 1 229 ? 14.967 8.914 13.796 1.00 83.81 229 ASN A CA 1
ATOM 1841 C C . ASN A 1 229 ? 14.924 7.381 13.895 1.00 83.81 229 ASN A C 1
ATOM 1843 O O . ASN A 1 229 ? 15.689 6.690 13.219 1.00 83.81 229 ASN A O 1
ATOM 1847 N N . ARG A 1 230 ? 13.971 6.835 14.656 1.00 85.25 230 ARG A N 1
ATOM 1848 C CA . ARG A 1 230 ? 13.736 5.394 14.751 1.00 85.25 230 ARG A CA 1
ATOM 1849 C C . ARG A 1 230 ? 13.374 4.791 13.393 1.00 85.25 230 ARG A C 1
ATOM 1851 O O . ARG A 1 230 ? 14.008 3.817 12.985 1.00 85.25 230 ARG A O 1
ATOM 1858 N N . SER A 1 231 ? 12.454 5.412 12.658 1.00 84.12 231 SER A N 1
ATOM 1859 C CA . SER A 1 231 ? 12.081 5.012 11.294 1.00 84.12 231 SER A CA 1
ATOM 1860 C C . SER A 1 231 ? 13.285 4.983 10.348 1.00 84.12 231 SER A C 1
ATOM 1862 O O . SER A 1 231 ? 13.444 4.042 9.570 1.00 84.12 231 SER A O 1
ATOM 1864 N N . LYS A 1 232 ? 14.199 5.961 10.449 1.00 84.44 232 LYS A N 1
ATOM 1865 C CA . LYS A 1 232 ? 15.448 5.972 9.663 1.00 84.44 232 LYS A CA 1
ATOM 1866 C C . LYS A 1 232 ? 16.345 4.776 9.993 1.00 84.44 232 LYS A C 1
ATOM 1868 O O . LYS A 1 232 ? 16.897 4.161 9.079 1.00 84.44 232 LYS A O 1
ATOM 1873 N N . VAL A 1 233 ? 16.501 4.434 11.273 1.00 88.00 233 VAL A N 1
ATOM 1874 C CA . VAL A 1 233 ? 17.303 3.274 11.703 1.00 88.00 233 VAL A CA 1
ATOM 1875 C C . VAL A 1 233 ? 16.703 1.966 11.175 1.00 88.00 233 VAL A C 1
ATOM 1877 O O . VAL A 1 233 ? 17.443 1.125 10.653 1.00 88.00 233 VAL A O 1
ATOM 1880 N N . GLU A 1 234 ? 15.378 1.814 11.248 1.00 87.62 234 GLU A N 1
ATOM 1881 C CA . GLU A 1 234 ? 14.650 0.655 10.710 1.00 87.62 234 GLU A CA 1
ATOM 1882 C C . GLU A 1 234 ? 14.851 0.516 9.193 1.00 87.62 234 GLU A C 1
ATOM 1884 O O . GLU A 1 234 ? 15.266 -0.546 8.722 1.00 87.62 234 GLU A O 1
ATOM 1889 N N . LEU A 1 235 ? 14.684 1.602 8.430 1.00 86.31 235 LEU A N 1
ATOM 1890 C CA . LEU A 1 235 ? 14.903 1.610 6.978 1.00 86.31 235 LEU A CA 1
ATOM 1891 C C . LEU A 1 235 ? 16.342 1.228 6.600 1.00 86.31 235 LEU A C 1
ATOM 1893 O O . LEU A 1 235 ? 16.576 0.470 5.651 1.00 86.31 235 LEU A O 1
ATOM 1897 N N . GLN A 1 236 ? 17.336 1.720 7.342 1.00 87.50 236 GLN A N 1
ATOM 1898 C CA . GLN A 1 236 ? 18.731 1.348 7.109 1.00 87.50 236 GLN A CA 1
ATOM 1899 C C . GLN A 1 236 ? 18.974 -0.142 7.374 1.00 87.50 236 GLN A C 1
ATOM 1901 O O . GLN A 1 236 ? 19.692 -0.793 6.608 1.00 87.50 236 GLN A O 1
ATOM 1906 N N . ALA A 1 237 ? 18.392 -0.691 8.444 1.00 88.56 237 ALA A N 1
ATOM 1907 C CA . ALA A 1 237 ? 18.488 -2.112 8.757 1.00 88.56 237 ALA A CA 1
ATOM 1908 C C . ALA A 1 237 ? 17.831 -2.973 7.670 1.00 88.56 237 ALA A C 1
ATOM 1910 O O . ALA A 1 237 ? 18.474 -3.900 7.165 1.00 88.56 237 ALA A O 1
ATOM 1911 N N . PHE A 1 238 ? 16.618 -2.611 7.245 1.00 88.62 238 PHE A N 1
ATOM 1912 C CA . PHE A 1 238 ? 15.918 -3.246 6.131 1.00 88.62 238 PHE A CA 1
ATOM 1913 C C . PHE A 1 238 ? 16.769 -3.225 4.857 1.00 88.62 238 PHE A C 1
ATOM 1915 O O . PHE A 1 238 ? 17.045 -4.276 4.281 1.00 88.62 238 PHE A O 1
ATOM 1922 N N . SER A 1 239 ? 17.291 -2.056 4.479 1.00 87.50 239 SER A N 1
ATOM 1923 C CA . SER A 1 239 ? 18.117 -1.885 3.277 1.00 87.50 239 SER A CA 1
ATOM 1924 C C . SER A 1 239 ? 19.377 -2.753 3.300 1.00 87.50 239 SER A C 1
ATOM 1926 O O . SER A 1 239 ? 19.751 -3.337 2.283 1.00 87.50 239 SER A O 1
ATOM 1928 N N . ARG A 1 240 ? 20.050 -2.869 4.455 1.00 90.38 240 ARG A N 1
ATOM 1929 C CA . ARG A 1 240 ? 21.216 -3.758 4.604 1.00 90.38 240 ARG A CA 1
ATOM 1930 C C . ARG A 1 240 ? 20.834 -5.227 4.433 1.00 90.38 240 ARG A C 1
ATOM 1932 O O . ARG A 1 240 ? 21.556 -5.956 3.759 1.00 90.38 240 ARG A O 1
ATOM 1939 N N . ARG A 1 241 ? 19.719 -5.658 5.029 1.00 90.50 241 ARG A N 1
ATOM 1940 C CA . ARG A 1 241 ? 19.228 -7.041 4.924 1.00 90.50 241 ARG A CA 1
ATOM 1941 C C . ARG A 1 241 ? 18.802 -7.377 3.498 1.00 90.50 241 ARG A C 1
ATOM 1943 O O . ARG A 1 241 ? 19.209 -8.420 3.006 1.00 90.50 241 ARG A O 1
ATOM 1950 N N . TRP A 1 242 ? 18.087 -6.472 2.826 1.00 88.94 242 TRP A N 1
ATOM 1951 C CA . TRP A 1 242 ? 17.720 -6.611 1.415 1.00 88.94 242 TRP A CA 1
ATOM 1952 C C . TRP A 1 242 ? 18.953 -6.829 0.537 1.00 88.94 242 TRP A C 1
ATOM 1954 O O . TRP A 1 242 ? 19.025 -7.820 -0.180 1.00 88.94 242 TRP A O 1
ATOM 1964 N N . ARG A 1 243 ? 19.960 -5.943 0.632 1.00 90.00 243 ARG A N 1
ATOM 1965 C CA . ARG A 1 243 ? 21.199 -6.073 -0.159 1.00 90.00 243 ARG A CA 1
ATOM 1966 C C . ARG A 1 243 ? 21.924 -7.381 0.124 1.00 90.00 243 ARG A C 1
ATOM 1968 O O . ARG A 1 243 ? 22.419 -8.006 -0.801 1.00 90.00 243 ARG A O 1
ATOM 1975 N N . ARG A 1 244 ? 21.983 -7.793 1.393 1.00 92.56 244 ARG A N 1
ATOM 1976 C CA . ARG A 1 244 ? 22.609 -9.062 1.771 1.00 92.56 244 ARG A CA 1
ATOM 1977 C C . ARG A 1 244 ? 21.870 -10.252 1.166 1.00 92.56 244 ARG A C 1
ATOM 1979 O O . ARG A 1 244 ? 22.541 -11.108 0.616 1.00 92.56 244 ARG A O 1
ATOM 1986 N N . ALA A 1 245 ? 20.540 -10.285 1.257 1.00 91.31 245 ALA A N 1
ATOM 1987 C CA . ALA A 1 245 ? 19.723 -11.362 0.703 1.00 91.31 245 ALA A CA 1
ATOM 1988 C C . ALA A 1 245 ? 19.895 -11.467 -0.820 1.00 91.31 245 ALA A C 1
ATOM 1990 O O . ALA A 1 245 ? 20.202 -12.540 -1.327 1.00 91.31 245 ALA A O 1
ATOM 1991 N N . ALA A 1 246 ? 19.808 -10.329 -1.515 1.00 90.75 246 ALA A N 1
ATOM 1992 C CA . ALA A 1 246 ? 20.060 -10.224 -2.949 1.00 90.75 246 ALA A CA 1
ATOM 1993 C C . ALA A 1 246 ? 21.471 -10.690 -3.348 1.00 90.75 246 ALA A C 1
ATOM 1995 O O . ALA A 1 246 ? 21.631 -11.374 -4.345 1.00 90.75 246 ALA A O 1
ATOM 1996 N N . ALA A 1 247 ? 22.502 -10.333 -2.574 1.00 91.38 247 ALA A N 1
ATOM 1997 C CA . ALA A 1 247 ? 23.882 -10.729 -2.861 1.00 91.38 247 ALA A CA 1
ATOM 1998 C C . ALA A 1 247 ? 24.192 -12.191 -2.497 1.00 91.38 247 ALA A C 1
ATOM 2000 O O . ALA A 1 247 ? 25.140 -12.762 -3.028 1.00 91.38 247 ALA A O 1
ATOM 2001 N N . SER A 1 248 ? 23.448 -12.779 -1.555 1.00 94.62 248 SER A N 1
ATOM 2002 C CA . SER A 1 248 ? 23.638 -14.169 -1.127 1.00 94.62 248 SER A CA 1
ATOM 2003 C C . SER A 1 248 ? 22.942 -15.188 -2.022 1.00 94.62 248 SER A C 1
ATOM 2005 O O . SER A 1 248 ? 23.235 -16.374 -1.905 1.00 94.62 248 SER A O 1
ATOM 2007 N N . ASP A 1 249 ? 22.018 -14.741 -2.870 1.00 94.12 249 ASP A N 1
ATOM 2008 C CA . ASP A 1 249 ? 21.305 -15.586 -3.818 1.00 94.12 249 ASP A CA 1
ATOM 2009 C C . ASP A 1 249 ? 21.944 -15.438 -5.212 1.00 94.12 249 ASP A C 1
ATOM 2011 O O . ASP A 1 249 ? 21.762 -14.407 -5.861 1.00 94.12 249 ASP A O 1
ATOM 2015 N N . PRO A 1 250 ? 22.731 -16.428 -5.674 1.00 90.62 250 PRO A N 1
ATOM 2016 C CA . PRO A 1 250 ? 23.426 -16.345 -6.956 1.00 90.62 250 PRO A CA 1
ATOM 2017 C C . PRO A 1 250 ? 22.479 -16.387 -8.163 1.00 90.62 250 PRO A C 1
ATOM 2019 O O . PRO A 1 250 ? 22.886 -15.990 -9.254 1.00 90.62 250 PRO A O 1
ATOM 2022 N N . GLU A 1 251 ? 21.244 -16.867 -7.991 1.00 93.94 251 GLU A N 1
ATOM 2023 C CA . GLU A 1 251 ? 20.231 -16.917 -9.051 1.00 93.94 251 GLU A CA 1
ATOM 2024 C C . GLU A 1 251 ? 19.373 -15.647 -9.082 1.00 93.94 251 GLU A C 1
ATOM 2026 O O . GLU A 1 251 ? 18.669 -15.383 -10.062 1.00 93.94 251 GLU A O 1
ATOM 2031 N N . TRP A 1 252 ? 19.444 -14.826 -8.033 1.00 90.75 252 TRP A N 1
ATOM 2032 C CA . TRP A 1 252 ? 18.678 -13.596 -7.961 1.00 90.75 252 TRP A CA 1
ATOM 2033 C C . TRP A 1 252 ? 19.212 -12.547 -8.939 1.00 90.75 252 TRP A C 1
ATOM 2035 O O . TRP A 1 252 ? 20.336 -12.052 -8.838 1.00 90.75 252 TRP A O 1
ATOM 2045 N N . MET A 1 253 ? 18.348 -12.138 -9.863 1.00 87.19 253 MET A N 1
ATOM 2046 C CA . MET A 1 253 ? 18.558 -10.978 -10.720 1.00 87.19 253 MET A CA 1
ATOM 2047 C C . MET A 1 253 ? 17.495 -9.933 -10.414 1.00 87.19 253 MET A C 1
ATOM 2049 O O . MET A 1 253 ? 16.311 -10.254 -10.364 1.00 87.19 253 MET A O 1
ATOM 2053 N N . ASP A 1 254 ? 17.908 -8.677 -10.237 1.00 87.81 254 ASP A N 1
ATOM 2054 C CA . ASP A 1 254 ? 16.959 -7.581 -10.047 1.00 87.81 254 ASP A CA 1
ATOM 2055 C C . ASP A 1 254 ? 16.164 -7.358 -11.348 1.00 87.81 254 ASP A C 1
ATOM 2057 O O . ASP A 1 254 ? 16.743 -6.869 -12.327 1.00 87.81 254 ASP A O 1
ATOM 2061 N N . PRO A 1 255 ? 14.849 -7.663 -11.382 1.00 85.56 255 PRO A N 1
ATOM 2062 C CA . PRO A 1 255 ? 14.040 -7.529 -12.592 1.00 85.56 255 PRO A CA 1
ATOM 2063 C C . PRO A 1 255 ? 13.865 -6.069 -13.029 1.00 85.56 255 PRO A C 1
ATOM 2065 O O . PRO A 1 255 ? 13.405 -5.807 -14.137 1.00 85.56 255 PRO A O 1
ATOM 2068 N N . PHE A 1 256 ? 14.225 -5.105 -12.175 1.00 84.06 256 PHE A N 1
ATOM 2069 C CA . PHE A 1 256 ? 14.101 -3.675 -12.446 1.00 84.06 256 PHE A CA 1
ATOM 2070 C C . PHE A 1 256 ? 15.451 -2.965 -12.527 1.00 84.06 256 PHE A C 1
ATOM 2072 O O . PHE A 1 256 ? 15.502 -1.738 -12.381 1.00 84.06 256 PHE A O 1
ATOM 2079 N N . LYS A 1 257 ? 16.546 -3.706 -12.746 1.00 73.38 257 LYS A N 1
ATOM 2080 C CA . LYS A 1 257 ? 17.874 -3.120 -12.935 1.00 73.38 257 LYS A CA 1
ATOM 2081 C C . LYS A 1 257 ? 17.902 -2.277 -14.212 1.00 73.38 257 LYS A C 1
ATOM 2083 O O . LYS A 1 257 ? 18.116 -2.774 -15.309 1.00 73.38 257 LYS A O 1
ATOM 2088 N N . VAL A 1 258 ? 17.708 -0.974 -14.046 1.00 54.41 258 VAL A N 1
ATOM 2089 C CA . VAL A 1 258 ? 18.186 0.036 -14.991 1.00 54.41 258 VAL A CA 1
ATOM 2090 C C . VAL A 1 258 ? 19.682 0.180 -14.720 1.00 54.41 258 VAL A C 1
ATOM 2092 O O . VAL A 1 258 ? 20.066 0.312 -13.557 1.00 54.41 258 VAL A O 1
ATOM 2095 N N . GLU A 1 259 ? 20.538 0.127 -15.741 1.00 32.41 259 GLU A N 1
ATOM 2096 C CA . GLU A 1 259 ? 21.958 0.468 -15.593 1.00 32.41 259 GLU A CA 1
ATOM 2097 C C . GLU A 1 259 ? 22.084 1.929 -15.126 1.00 32.41 259 GLU A C 1
ATOM 2099 O O . GLU A 1 259 ? 22.099 2.864 -15.922 1.00 32.41 259 GLU A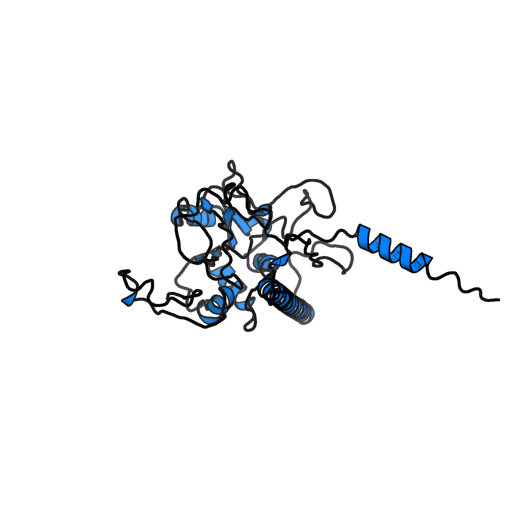 O 1
ATOM 2104 N N . LEU A 1 260 ? 22.109 2.144 -13.810 1.00 34.59 260 LEU A N 1
ATOM 2105 C CA . LEU A 1 260 ? 22.409 3.430 -13.194 1.00 34.59 260 LEU A CA 1
ATOM 2106 C C . LEU A 1 260 ? 23.881 3.420 -12.752 1.00 34.59 260 LEU A C 1
ATOM 2108 O O . LEU A 1 260 ? 24.316 2.439 -12.139 1.00 34.59 260 LEU A O 1
ATOM 2112 N N . PRO A 1 261 ? 24.666 4.476 -13.044 1.00 28.12 261 PRO A N 1
ATOM 2113 C CA . PRO A 1 261 ? 26.070 4.536 -12.660 1.00 28.12 261 PRO A CA 1
ATOM 2114 C C . PRO A 1 261 ? 26.216 4.494 -11.137 1.00 28.12 261 PRO A C 1
ATOM 2116 O O . PRO A 1 261 ? 25.554 5.250 -10.432 1.00 28.12 261 PRO A O 1
ATOM 2119 N N . SER A 1 262 ? 27.092 3.597 -10.682 1.00 28.42 262 SER A N 1
ATOM 2120 C CA . SER A 1 262 ? 27.732 3.496 -9.363 1.00 28.42 262 SER A CA 1
ATOM 2121 C C . SER A 1 262 ? 27.027 4.155 -8.169 1.00 28.42 262 SER A C 1
ATOM 2123 O O . SER A 1 262 ? 27.044 5.372 -7.988 1.00 28.42 262 SER A O 1
ATOM 2125 N N . GLU A 1 263 ? 26.525 3.279 -7.304 1.00 38.16 263 GLU A N 1
ATOM 2126 C CA . GLU A 1 263 ? 26.451 3.392 -5.848 1.00 38.16 263 GLU A CA 1
ATOM 2127 C C . GLU A 1 263 ? 27.085 4.643 -5.219 1.00 38.16 263 GLU A C 1
ATOM 2129 O O . GLU A 1 263 ? 28.296 4.728 -5.069 1.00 38.16 263 GLU A O 1
ATOM 2134 N N . GLU A 1 264 ? 26.237 5.592 -4.824 1.00 34.34 264 GLU A N 1
ATOM 2135 C CA . GLU A 1 264 ? 26.315 6.434 -3.620 1.00 34.34 264 GLU A CA 1
ATOM 2136 C C . GLU A 1 264 ? 25.324 7.596 -3.822 1.00 34.34 264 GLU A C 1
ATOM 2138 O O . GLU A 1 264 ? 25.523 8.418 -4.709 1.00 34.34 264 GLU A O 1
ATOM 2143 N N . ASN A 1 265 ? 24.271 7.672 -2.990 1.00 32.06 265 ASN A N 1
ATOM 2144 C CA . ASN A 1 265 ? 23.388 8.837 -2.710 1.00 32.06 265 ASN A CA 1
ATOM 2145 C C . ASN A 1 265 ? 21.862 8.675 -2.888 1.00 32.06 265 ASN A C 1
ATOM 2147 O O . ASN A 1 265 ? 21.143 9.583 -2.482 1.00 32.06 265 ASN A O 1
ATOM 2151 N N . HIS A 1 266 ? 21.309 7.550 -3.346 1.00 40.56 266 HIS A N 1
ATOM 2152 C CA . HIS A 1 266 ? 19.859 7.499 -3.638 1.00 40.56 266 HIS A CA 1
ATOM 2153 C C . HIS A 1 266 ? 18.882 7.390 -2.444 1.00 40.56 266 HIS A C 1
ATOM 2155 O O . HIS A 1 266 ? 17.681 7.325 -2.664 1.00 40.56 266 HIS A O 1
ATOM 2161 N N . TYR A 1 267 ? 19.351 7.454 -1.192 1.00 35.59 267 TYR A N 1
ATOM 2162 C CA . TYR A 1 267 ? 18.472 7.573 -0.009 1.00 35.59 267 TYR A CA 1
ATOM 2163 C C . TYR A 1 267 ? 18.995 8.567 1.036 1.00 35.59 267 TYR A C 1
ATOM 2165 O O . TYR A 1 267 ? 18.698 8.449 2.225 1.00 35.59 267 TYR A O 1
ATOM 2173 N N . ALA A 1 268 ? 19.788 9.561 0.625 1.00 30.08 268 ALA A N 1
ATOM 2174 C CA . ALA A 1 268 ? 19.984 10.719 1.484 1.00 30.08 268 ALA A CA 1
ATOM 2175 C C . ALA A 1 268 ? 18.706 11.561 1.384 1.00 30.08 268 ALA A C 1
ATOM 2177 O O . ALA A 1 268 ? 18.506 12.315 0.439 1.00 30.08 268 ALA A O 1
ATOM 2178 N N . VAL A 1 269 ? 17.797 11.330 2.319 1.00 35.09 269 VAL A N 1
ATOM 2179 C CA . VAL A 1 269 ? 16.639 12.17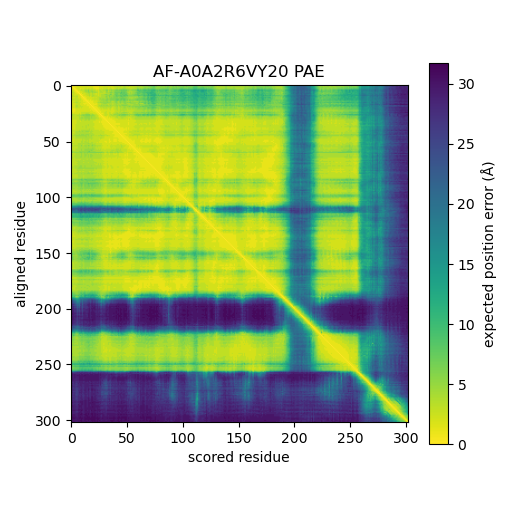6 2.561 1.00 35.09 269 VAL A CA 1
ATOM 2180 C C . VAL A 1 269 ? 17.125 13.290 3.488 1.00 35.09 269 VAL A C 1
ATOM 2182 O O . VAL A 1 269 ? 17.329 13.052 4.680 1.00 35.09 269 VAL A O 1
ATOM 2185 N N . GLU A 1 270 ? 17.394 14.483 2.954 1.00 28.58 270 GLU A N 1
ATOM 2186 C CA . GLU A 1 270 ? 17.575 15.663 3.805 1.00 28.58 270 GLU A CA 1
ATOM 2187 C C . GLU A 1 270 ? 16.186 16.132 4.234 1.00 28.58 270 GLU A C 1
ATOM 2189 O O . GLU A 1 270 ? 15.338 16.493 3.418 1.00 28.58 270 GLU A O 1
ATOM 2194 N N . THR A 1 271 ? 15.942 16.086 5.541 1.00 33.78 271 THR A N 1
ATOM 2195 C CA . THR A 1 271 ? 14.808 16.767 6.155 1.00 33.78 271 THR A CA 1
ATOM 2196 C C . THR A 1 271 ? 15.069 18.260 6.059 1.00 33.78 271 THR A C 1
ATOM 2198 O O . THR A 1 271 ? 16.022 18.757 6.666 1.00 33.78 271 THR A O 1
ATOM 2201 N N . LYS A 1 272 ? 14.234 18.978 5.305 1.00 35.19 272 LYS A N 1
ATOM 2202 C CA . LYS A 1 272 ? 14.175 20.433 5.436 1.00 35.19 272 LYS A CA 1
ATOM 2203 C C . LYS A 1 272 ? 13.751 20.787 6.875 1.00 35.19 272 LYS A C 1
ATOM 2205 O O . LYS A 1 272 ? 13.091 19.971 7.523 1.00 35.19 272 LYS A O 1
ATOM 2210 N N . PRO A 1 273 ? 14.095 21.983 7.386 1.00 30.62 273 PRO A N 1
ATOM 2211 C CA . PRO A 1 273 ? 13.690 22.428 8.725 1.00 30.62 273 PRO A CA 1
ATOM 2212 C C . PRO A 1 273 ? 12.169 22.406 8.967 1.00 30.62 273 PRO A C 1
ATOM 2214 O O . PRO A 1 273 ? 11.737 22.439 10.109 1.00 30.62 273 PRO A O 1
ATOM 2217 N N . ASP A 1 274 ? 11.365 22.324 7.902 1.00 36.56 274 ASP A N 1
ATOM 2218 C CA . ASP A 1 274 ? 9.902 22.244 7.924 1.00 36.56 274 ASP A CA 1
ATOM 2219 C C . ASP A 1 274 ? 9.349 20.803 7.860 1.00 36.56 274 ASP A C 1
ATOM 2221 O O . ASP A 1 274 ? 8.152 20.606 7.679 1.00 36.56 274 ASP A O 1
ATOM 2225 N N . GLY A 1 275 ? 10.204 19.780 7.977 1.00 32.81 275 GLY A N 1
ATOM 2226 C CA . GLY A 1 275 ? 9.790 18.374 8.023 1.00 32.81 275 GLY A CA 1
ATOM 2227 C C . GLY A 1 275 ? 9.425 17.747 6.674 1.00 32.81 275 GLY A C 1
ATOM 2228 O O . GLY A 1 275 ? 9.119 16.556 6.644 1.00 32.81 275 GLY A O 1
ATOM 2229 N N . ARG A 1 276 ? 9.505 18.486 5.558 1.00 34.38 276 ARG A N 1
ATOM 2230 C CA . ARG A 1 276 ? 9.237 17.945 4.216 1.00 34.38 276 ARG A CA 1
ATOM 2231 C C . ARG A 1 276 ? 10.439 17.189 3.649 1.00 34.38 276 ARG A C 1
ATOM 2233 O O . ARG A 1 276 ? 11.588 17.630 3.759 1.00 34.38 276 ARG A O 1
ATOM 2240 N N . PHE A 1 277 ? 10.161 16.067 2.985 1.00 38.44 277 PHE A N 1
ATOM 2241 C CA . PHE A 1 277 ? 11.158 15.281 2.263 1.00 38.44 277 PHE A CA 1
ATOM 2242 C C . PHE A 1 277 ? 11.435 15.898 0.897 1.00 38.44 277 PHE A C 1
ATOM 2244 O O . PHE A 1 277 ? 10.563 15.969 0.035 1.00 38.44 277 PHE A O 1
ATOM 2251 N N . ALA A 1 278 ? 12.671 16.345 0.695 1.00 35.25 278 ALA A N 1
ATOM 2252 C CA . ALA A 1 278 ? 13.186 16.682 -0.622 1.00 35.25 278 ALA A CA 1
ATOM 2253 C C . ALA A 1 278 ? 14.375 15.760 -0.929 1.00 35.25 278 ALA A C 1
ATOM 2255 O O . ALA A 1 278 ? 15.166 15.471 -0.025 1.00 35.25 278 ALA A O 1
ATOM 2256 N N . PRO A 1 279 ? 14.537 15.286 -2.176 1.00 37.50 279 PRO A N 1
ATOM 2257 C CA . PRO A 1 279 ? 15.725 14.526 -2.522 1.00 37.50 279 PRO A CA 1
ATOM 2258 C C . PRO A 1 279 ? 16.960 15.438 -2.444 1.00 37.50 279 PRO A C 1
ATOM 2260 O O . PRO A 1 279 ? 16.902 16.610 -2.827 1.00 37.50 279 PRO A O 1
ATOM 2263 N N . VAL A 1 280 ? 18.074 14.913 -1.931 1.00 37.41 280 VAL A N 1
ATOM 2264 C CA . VAL A 1 280 ? 19.322 15.673 -1.753 1.00 37.41 280 VAL A CA 1
ATOM 2265 C C . VAL A 1 280 ? 19.874 16.155 -3.091 1.00 37.41 280 VAL A C 1
ATOM 2267 O O . VAL A 1 280 ? 20.064 15.364 -4.014 1.00 37.41 280 VAL A O 1
ATOM 2270 N N . ASP A 1 281 ? 20.175 17.452 -3.163 1.00 40.16 281 ASP A N 1
ATOM 2271 C CA . ASP A 1 281 ? 20.883 18.073 -4.281 1.00 40.16 281 ASP A CA 1
ATOM 2272 C C . ASP A 1 281 ? 22.358 17.603 -4.305 1.00 40.16 281 ASP A C 1
ATOM 2274 O O . ASP A 1 281 ? 23.131 17.918 -3.389 1.00 40.16 281 ASP A O 1
ATOM 2278 N N . PRO A 1 282 ? 22.801 16.861 -5.339 1.00 36.91 282 PRO A N 1
ATOM 2279 C CA . PRO A 1 282 ? 24.184 16.396 -5.451 1.00 36.91 282 PRO A CA 1
ATOM 2280 C C . PRO A 1 282 ? 25.200 17.539 -5.594 1.00 36.91 282 PRO A C 1
ATOM 2282 O O . PRO A 1 282 ? 26.376 17.365 -5.253 1.00 36.91 282 PRO A O 1
ATOM 2285 N N . SER A 1 283 ? 24.771 18.709 -6.083 1.00 39.59 283 SER A N 1
ATOM 2286 C CA . SER A 1 283 ? 25.651 19.848 -6.363 1.00 39.59 283 SER A CA 1
ATOM 2287 C C . SER A 1 283 ? 26.206 20.487 -5.080 1.00 39.59 283 SER A C 1
ATOM 2289 O O . SER A 1 283 ? 27.369 20.904 -5.036 1.00 39.59 283 SER A O 1
ATOM 2291 N N . ALA A 1 284 ? 25.451 20.428 -3.976 1.00 41.38 284 ALA A N 1
ATOM 2292 C CA . ALA A 1 284 ? 25.877 20.929 -2.668 1.00 41.38 284 ALA A CA 1
ATOM 2293 C C . ALA A 1 284 ? 27.028 20.102 -2.053 1.00 41.38 284 ALA A C 1
ATOM 2295 O O . ALA A 1 284 ? 27.908 20.643 -1.370 1.00 41.38 284 ALA A O 1
ATOM 2296 N N . LYS A 1 285 ? 27.083 18.789 -2.332 1.00 41.47 285 LYS A N 1
ATOM 2297 C CA . LYS A 1 285 ? 28.190 17.916 -1.892 1.00 41.47 285 LYS A CA 1
ATOM 2298 C C . LYS A 1 285 ? 29.454 18.118 -2.727 1.00 41.47 285 LYS A C 1
ATOM 2300 O O . LYS A 1 285 ? 30.553 18.088 -2.166 1.00 41.47 285 LYS A O 1
ATOM 2305 N N . GLN A 1 286 ? 29.325 18.370 -4.032 1.00 41.84 286 GLN A N 1
ATOM 2306 C CA . GLN A 1 286 ? 30.477 18.686 -4.885 1.00 41.84 286 GLN A CA 1
ATOM 2307 C C . GLN A 1 286 ? 31.133 20.015 -4.485 1.00 41.84 286 GLN A C 1
ATOM 2309 O O . GLN A 1 286 ? 32.361 20.076 -4.400 1.00 41.84 286 GLN A O 1
ATOM 2314 N N . ALA A 1 287 ? 30.348 21.028 -4.100 1.00 42.22 287 ALA A N 1
ATOM 2315 C CA . ALA A 1 287 ? 30.870 22.297 -3.585 1.00 42.22 287 ALA A CA 1
ATOM 2316 C C . ALA A 1 287 ? 31.667 22.131 -2.270 1.00 42.22 287 ALA A C 1
ATOM 2318 O O . ALA A 1 287 ? 32.751 22.701 -2.121 1.00 42.22 287 ALA A O 1
ATOM 2319 N N . LYS A 1 288 ? 31.198 21.282 -1.340 1.00 45.25 288 LYS A N 1
ATOM 2320 C CA . LYS A 1 288 ? 31.924 20.956 -0.091 1.00 45.25 288 LYS A CA 1
ATOM 2321 C C . LYS A 1 288 ? 33.177 20.096 -0.317 1.00 45.25 288 LYS A C 1
ATOM 2323 O O . LYS A 1 288 ? 34.157 20.239 0.414 1.00 45.25 288 LYS A O 1
ATOM 2328 N N . LYS A 1 289 ? 33.181 19.209 -1.321 1.00 43.19 289 LYS A N 1
ATOM 2329 C CA . LYS A 1 289 ? 34.369 18.412 -1.690 1.00 43.19 289 LYS A CA 1
ATOM 2330 C C . LYS A 1 289 ? 35.431 19.284 -2.376 1.00 43.19 289 LYS A C 1
ATOM 2332 O O . LYS A 1 289 ? 36.617 19.141 -2.082 1.00 43.19 289 LYS A O 1
ATOM 2337 N N . ALA A 1 290 ? 35.007 20.241 -3.204 1.00 45.25 290 ALA A N 1
ATOM 2338 C CA . ALA A 1 290 ? 35.886 21.223 -3.836 1.00 45.25 290 ALA A CA 1
ATOM 2339 C C . ALA A 1 290 ? 36.511 22.198 -2.819 1.00 45.25 290 ALA A C 1
ATOM 2341 O O . ALA A 1 290 ? 37.697 22.511 -2.929 1.00 45.25 290 ALA A O 1
ATOM 2342 N N . SER A 1 291 ? 35.768 22.626 -1.788 1.00 47.38 291 SER A N 1
ATOM 2343 C CA . SER A 1 291 ? 36.318 23.494 -0.733 1.00 47.38 291 SER A CA 1
ATOM 2344 C C . SER A 1 291 ? 37.323 22.767 0.173 1.00 47.38 291 SER A C 1
ATOM 2346 O O . SER A 1 291 ? 38.358 23.336 0.516 1.00 47.38 291 SER A O 1
ATOM 2348 N N . ARG A 1 292 ? 37.094 21.480 0.482 1.00 48.53 292 ARG A N 1
ATOM 2349 C CA . ARG A 1 292 ? 38.048 20.641 1.237 1.00 48.53 292 ARG A CA 1
ATOM 2350 C C . ARG A 1 292 ? 39.349 20.368 0.481 1.00 48.53 292 ARG A C 1
ATOM 2352 O O . ARG A 1 292 ? 40.408 20.375 1.102 1.00 48.53 292 ARG A O 1
ATOM 2359 N N . ASN A 1 293 ? 39.292 20.177 -0.837 1.00 45.78 293 ASN A N 1
ATOM 2360 C CA . ASN A 1 293 ? 40.496 19.983 -1.652 1.00 45.78 293 ASN A CA 1
ATOM 2361 C C . ASN A 1 293 ? 41.272 21.287 -1.898 1.00 45.78 293 ASN A C 1
ATOM 2363 O O . ASN A 1 293 ? 42.483 21.233 -2.063 1.00 45.78 293 ASN A O 1
ATOM 2367 N N . LYS A 1 294 ? 40.622 22.459 -1.842 1.00 49.72 294 LYS A N 1
ATOM 2368 C CA . LYS A 1 294 ? 41.315 23.762 -1.848 1.00 49.72 294 LYS A CA 1
ATOM 2369 C C . LYS A 1 294 ? 42.035 24.079 -0.529 1.00 49.72 294 LYS A C 1
ATOM 2371 O O . LYS A 1 294 ? 42.985 24.852 -0.542 1.00 49.72 294 LYS A O 1
ATOM 2376 N N . ALA A 1 295 ? 41.605 23.486 0.589 1.00 46.41 295 ALA A N 1
ATOM 2377 C CA . ALA A 1 295 ? 42.214 23.689 1.908 1.00 46.41 295 ALA A CA 1
ATOM 2378 C C . ALA A 1 295 ? 43.444 22.796 2.176 1.00 46.41 295 ALA A C 1
ATOM 2380 O O . ALA A 1 295 ? 44.197 23.053 3.112 1.00 46.41 295 ALA A O 1
ATOM 2381 N N . ARG A 1 296 ? 43.680 21.762 1.357 1.00 49.47 296 ARG A N 1
ATOM 2382 C CA . ARG A 1 296 ? 44.933 20.994 1.352 1.00 49.47 296 ARG A CA 1
ATOM 2383 C C . ARG A 1 296 ? 45.819 21.526 0.228 1.00 49.47 296 ARG A C 1
ATOM 2385 O O . ARG A 1 296 ? 45.712 21.088 -0.912 1.00 49.47 296 ARG A O 1
ATOM 2392 N N . GLY A 1 297 ? 46.650 22.515 0.555 1.00 45.03 297 GLY A N 1
ATOM 2393 C CA . GLY A 1 297 ? 47.671 23.034 -0.356 1.00 45.03 297 GLY A CA 1
ATOM 2394 C C . GLY A 1 297 ? 48.636 21.935 -0.833 1.00 45.03 297 GLY A C 1
ATOM 2395 O O . GLY A 1 297 ? 48.726 20.878 -0.203 1.00 45.03 297 GLY A O 1
ATOM 2396 N N . PRO A 1 298 ? 49.353 22.152 -1.949 1.00 44.91 298 PRO A N 1
ATOM 2397 C CA . PRO A 1 298 ? 50.248 21.150 -2.507 1.00 44.91 298 PRO A CA 1
ATOM 2398 C C . PRO A 1 298 ? 51.409 20.880 -1.542 1.00 44.91 298 PRO A C 1
ATOM 2400 O O . PRO A 1 298 ? 52.154 21.794 -1.190 1.00 44.91 298 PRO A O 1
ATOM 2403 N N . ASN A 1 299 ? 51.580 19.615 -1.146 1.00 47.44 299 ASN A N 1
ATOM 2404 C CA . ASN A 1 299 ? 52.826 19.138 -0.552 1.00 47.44 299 ASN A CA 1
ATOM 2405 C C . ASN A 1 299 ? 53.951 19.393 -1.563 1.00 47.44 299 ASN A C 1
ATOM 2407 O O . ASN A 1 299 ? 54.029 18.728 -2.596 1.00 47.44 299 ASN A O 1
ATOM 2411 N N . ARG A 1 300 ? 54.808 20.375 -1.274 1.00 40.19 300 ARG A N 1
ATOM 2412 C CA . ARG A 1 300 ? 56.088 20.544 -1.958 1.00 40.19 300 ARG A CA 1
ATOM 2413 C C . ARG A 1 300 ? 57.013 19.420 -1.501 1.00 40.19 300 ARG A C 1
ATOM 2415 O O . ARG A 1 300 ? 57.480 19.427 -0.370 1.00 40.19 300 ARG A O 1
ATOM 2422 N N . THR A 1 301 ? 57.261 18.466 -2.386 1.00 42.81 301 THR A N 1
ATOM 2423 C CA . THR A 1 301 ? 58.489 17.669 -2.376 1.00 42.81 301 THR A CA 1
ATOM 2424 C C . THR A 1 301 ? 59.609 18.524 -2.960 1.00 42.81 301 THR A C 1
ATOM 2426 O O . THR A 1 301 ? 59.519 18.943 -4.117 1.00 42.81 301 THR A O 1
ATOM 2429 N N . GLY A 1 302 ? 60.625 18.787 -2.146 1.00 35.72 302 GLY A N 1
ATOM 2430 C CA . GLY A 1 302 ? 61.886 19.441 -2.476 1.00 35.72 302 GLY A CA 1
ATOM 2431 C C . GLY A 1 302 ? 62.814 19.285 -1.289 1.00 35.72 302 GLY A C 1
ATOM 2432 O O . GLY A 1 302 ? 62.418 19.785 -0.214 1.00 35.72 302 GLY A O 1
#

Radius of gyration: 22.38 Å; Cα contacts (8 Å, |Δi|>4): 393; chains: 1; bounding box: 86×52×48 Å

InterPro domains:
  IPR007877 Protein of unknown function DUF707 [PF05212] (1-246)
  IPR007877 Protein of unknown function DUF707 [PTHR31210] (1-256)

Foldseek 3Di:
DAECPLPCLCPCVPPPCSVVDDYDYDPPFAQLLCCLPPVALVNCVVDQKDKRADPQKAQPQFDPVVVVVLLVVLVAFKEFAAAEPQAPDDQDPQSHADQPDQKAFFDADDDDPQTQHPPNQAPPGGLFDDPRTMMGGSQLSNVLSVLRDNPDGPCPPCRRVSLVSQPDRSRRRGIYGRVGHIHRHVDDSFQDDPPPDDPPPPPPVPPPPCPPPVPDDPPDDSRVVVVVVVNVVSVVVSVVVVVVVQVVDPPDDDPPDDPDPDDDAPPPFDQDPVRHTGRDDPVVVVVVVVVVVVVDDDDDDD

pLDDT: mean 77.98, std 23.21, range [28.12, 98.75]

Sequence (302 aa):
MLFHYDGQVDAWMDMEWSPQAIHVMAANQTKWWYAKRFLHPDIVARYNYIFLWDEDLGVEVFHADRYLNIMEDEGLEISQPALASSSSEVHHRLTVRQPRERVHRRLITGTGWNSCNANSTGPPCTGWVEMMAPVFSRAAWRCTWYMIQNDLVHAWGLDYKLGYCAQGVRSEKVGIIDSEYIVHEGIPSLGGQPHDKTAESQTNLRTANVLDASLLDPDAVDTRGEIRNRSKVELQAFSRRWRRAAASDPEWMDPFKVELPSEENHYAVETKPDGRFAPVDPSAKQAKKASRNKARGPNRTG

Mean predicted aligned error: 12.24 Å

Organism: Marchantia polymorpha (NCBI:txid3197)

Solvent-accessible surface area (backbone atoms only — not comparable to full-atom values): 18204 Å² total; per-residue (Å²): 110,45,77,33,77,84,68,59,74,70,82,47,65,87,43,89,65,40,86,79,41,53,79,45,74,58,87,98,51,40,74,55,37,51,44,66,70,68,54,41,55,82,74,46,60,90,41,66,62,47,78,52,60,58,92,42,56,46,55,93,78,42,48,69,68,63,44,48,52,48,33,60,77,60,58,40,24,32,32,21,58,8,31,41,93,80,29,75,48,81,90,53,81,60,45,51,49,46,90,89,42,62,60,49,33,64,38,75,75,50,88,57,96,89,39,26,36,95,84,46,79,39,65,78,26,14,15,42,50,61,69,53,48,31,33,24,26,47,69,19,40,45,47,43,52,72,68,57,57,95,87,40,45,76,55,53,73,48,37,75,51,48,39,77,28,19,92,64,60,24,63,64,18,15,24,28,31,27,74,33,33,30,33,31,60,68,60,66,85,71,64,51,77,82,81,79,88,68,95,80,65,87,84,64,75,89,68,68,90,68,71,64,79,86,74,61,63,89,81,62,78,60,47,47,59,51,51,54,51,50,33,51,54,51,36,50,52,50,52,53,50,51,54,49,53,52,70,72,35,89,83,62,68,72,93,77,70,66,96,67,85,73,95,82,68,98,77,51,68,46,69,45,99,84,72,48,80,44,77,61,65,69,66,62,55,52,55,55,53,52,53,55,56,67,72,56,67,84,84,78,86,127

Secondary structure (DSSP, 8-state):
-EE-SSS-GGGGTTSTTGGGSPEE--TT--HHHHHHHH--TTTSTT-SEEE---TTEE-TT--HHHHHHHHHHTT-SEEEEEEPTT-S--S-GGGB--TT-SEE-B----SSTTS--TT--STTTBS---TTS-EEEHHHHHHHHHHS-TT-SS-TTTHHHHGGGSSS-HHHHEEEEEEEEEEE-----SSPPP----TT-TTSTTS-----GGGS-TT---HHHHHHHHHHHHHHHHHHHHHHHHHH-TT---TT-----SSS-TT-EEE-TTS-EEE--HHHHHHHHHHHHHSS------